Protein AF-A0A7L4PPZ2-F1 (afdb_monomer)

Radius of gyration: 20.42 Å; Cα contacts (8 Å, |Δi|>4): 498; chains: 1; bounding box: 51×35×59 Å

Secondary structure (DSSP, 8-state):
-EETTEEEEEPP-TT-TT-TTTT-EEEEEEEE-SS-EEEE-TEE-EE-SSSSSS-TTSBSB-HHHHHHHHHHHHHHHHHHT-S-EEEEEE-TTHHHHHHTSSHHHHTEESEE-B--SSS------TTHHHHHHHHHHH-SEEEEESSHHHHHHHHHH-TTSEEEE-TT-GGG----TTSEEEEEE-HHHHHHHH-TTTTTTT--S-HHHHHHH-TT-HHHHHHHHHHHHHSTTEEEEEE-TTS-EEEE-

Solvent-accessible surface area (backbone atoms only — not comparable to full-atom values): 13358 Å² total; per-residue (Å²): 95,72,59,95,50,34,35,44,48,66,40,75,30,77,63,19,79,77,48,87,62,42,70,39,53,39,34,38,39,48,42,84,36,88,56,72,44,79,45,80,34,60,16,43,6,35,18,70,33,77,78,55,62,33,57,61,80,32,58,25,45,19,65,53,34,51,51,53,51,49,52,55,47,54,52,51,26,61,75,68,72,44,90,19,30,39,30,36,40,28,18,86,60,16,44,65,54,18,71,79,48,65,34,61,76,60,32,27,41,73,10,29,68,46,72,44,89,80,79,69,65,70,57,56,38,81,62,53,57,50,56,50,47,48,61,53,62,75,40,65,31,32,30,40,12,51,44,69,70,20,46,58,40,40,50,67,79,36,70,84,30,52,70,42,80,54,43,89,55,62,91,70,69,67,77,57,78,89,28,54,36,32,45,31,21,52,52,43,63,57,31,38,68,43,25,76,64,55,50,67,94,66,86,46,78,44,58,54,41,35,50,72,77,42,68,82,40,67,50,56,59,54,15,48,54,39,36,33,68,76,38,75,61,34,40,38,38,25,30,46,97,89,58,52,78,69,48,77,83

Structure (mmCIF, N/CA/C/O backbone):
data_AF-A0A7L4PPZ2-F1
#
_entry.id   AF-A0A7L4PPZ2-F1
#
loop_
_atom_site.group_PDB
_atom_site.id
_atom_site.type_symbol
_atom_site.label_atom_id
_atom_site.label_alt_id
_atom_site.label_comp_id
_atom_site.label_asym_id
_atom_site.label_entity_id
_atom_site.label_seq_id
_atom_site.pdbx_PDB_ins_code
_atom_site.Cartn_x
_atom_site.Cartn_y
_atom_site.Cartn_z
_atom_site.occupancy
_atom_site.B_iso_or_equiv
_atom_site.auth_seq_id
_atom_site.auth_comp_id
_atom_site.auth_asym_id
_atom_site.auth_atom_id
_atom_site.pdbx_PDB_model_num
ATOM 1 N N . GLN A 1 1 ? -25.058 -0.732 8.333 1.00 86.19 1 GLN A N 1
ATOM 2 C CA . GLN A 1 1 ? -26.041 -1.089 9.387 1.00 86.19 1 GLN A CA 1
ATOM 3 C C . GLN A 1 1 ? -25.417 -0.758 10.731 1.00 86.19 1 GLN A C 1
ATOM 5 O O . GLN A 1 1 ? -24.208 -0.903 10.841 1.00 86.19 1 GLN A O 1
ATOM 10 N N . GLY A 1 2 ? -26.182 -0.319 11.727 1.00 88.88 2 GLY A N 1
ATOM 11 C CA . GLY A 1 2 ? -25.628 -0.087 13.060 1.00 88.88 2 GLY A CA 1
ATOM 12 C C . GLY A 1 2 ? -26.703 0.092 14.121 1.00 88.88 2 GLY A C 1
ATOM 13 O O . GLY A 1 2 ? -27.805 0.535 13.807 1.00 88.88 2 GLY A O 1
ATOM 14 N N . HIS A 1 3 ? -26.374 -0.306 15.345 1.00 92.94 3 HIS A N 1
ATOM 15 C CA . HIS A 1 3 ? -27.185 -0.145 16.547 1.00 92.94 3 HIS A CA 1
ATOM 16 C C . HIS A 1 3 ? -26.282 -0.258 17.786 1.00 92.94 3 HIS A C 1
ATOM 18 O O . HIS A 1 3 ? -25.284 -0.973 17.756 1.00 92.94 3 HIS A O 1
ATOM 24 N N . ASP A 1 4 ? -26.617 0.452 18.865 1.00 92.06 4 ASP A N 1
ATOM 25 C CA . ASP A 1 4 ? -25.994 0.309 20.196 1.00 92.06 4 ASP A CA 1
ATOM 26 C C . ASP A 1 4 ? -24.452 0.326 20.210 1.00 92.06 4 ASP A C 1
ATOM 28 O O . ASP A 1 4 ? -23.801 -0.483 20.870 1.00 92.06 4 ASP A O 1
ATOM 32 N N . GLY A 1 5 ? -23.847 1.236 19.442 1.00 91.62 5 GLY A N 1
ATOM 33 C CA . GLY A 1 5 ? -22.389 1.355 19.333 1.00 91.62 5 GLY A CA 1
ATOM 34 C C . GLY A 1 5 ? -21.725 0.286 18.458 1.00 91.62 5 GLY A C 1
ATOM 35 O O . GLY A 1 5 ? -20.525 0.372 18.215 1.00 91.62 5 GLY A O 1
ATOM 36 N N . TRP A 1 6 ? -22.465 -0.689 17.932 1.00 96.75 6 TRP A N 1
ATOM 37 C CA . TRP A 1 6 ? -21.992 -1.593 16.887 1.00 96.75 6 TRP A CA 1
ATOM 38 C C . TRP A 1 6 ? -22.405 -1.090 15.505 1.00 96.75 6 TRP A C 1
ATOM 40 O O . TRP A 1 6 ? -23.523 -0.614 15.294 1.00 96.75 6 TRP A O 1
ATOM 50 N N . CYS A 1 7 ? -21.520 -1.238 14.526 1.00 96.69 7 CYS A N 1
ATOM 51 C CA . CYS A 1 7 ? -21.869 -1.054 13.131 1.00 96.69 7 CYS A CA 1
ATOM 52 C C . CYS A 1 7 ? -21.167 -2.063 12.230 1.00 96.69 7 CYS A C 1
ATOM 54 O O . CYS A 1 7 ? -20.159 -2.673 12.584 1.00 96.69 7 CYS A O 1
ATOM 56 N N . ARG A 1 8 ? -21.729 -2.208 11.033 1.00 97.06 8 ARG A N 1
ATOM 57 C CA . ARG A 1 8 ? -21.212 -3.031 9.952 1.00 97.06 8 ARG A CA 1
ATOM 58 C C . ARG A 1 8 ? -21.334 -2.300 8.626 1.00 97.06 8 ARG A C 1
ATOM 60 O O . ARG A 1 8 ? -22.421 -1.817 8.272 1.00 97.06 8 ARG A O 1
ATOM 67 N N . ALA A 1 9 ? -20.240 -2.301 7.882 1.00 96.56 9 ALA A N 1
ATOM 68 C CA . ALA A 1 9 ? -20.151 -1.854 6.503 1.00 96.56 9 ALA A CA 1
ATOM 69 C C . ALA A 1 9 ? -19.654 -3.001 5.617 1.00 96.56 9 ALA A C 1
ATOM 71 O O . ALA A 1 9 ? -18.895 -3.858 6.061 1.00 96.56 9 ALA A O 1
ATOM 72 N N . VAL A 1 10 ? -20.089 -3.019 4.362 1.00 96.69 10 VAL A N 1
ATOM 73 C CA . VAL A 1 10 ? -19.583 -3.948 3.348 1.00 96.69 10 VAL A CA 1
ATOM 74 C C . VAL A 1 10 ? -18.645 -3.159 2.453 1.00 96.69 10 VAL A C 1
ATOM 76 O O . VAL A 1 10 ? -19.015 -2.082 1.987 1.00 96.69 10 VAL A O 1
ATOM 79 N N . LYS A 1 11 ? -17.430 -3.666 2.232 1.00 93.62 11 LYS A N 1
ATOM 80 C CA . LYS A 1 11 ? -16.484 -3.028 1.321 1.00 93.62 11 LYS A CA 1
ATOM 81 C C . LYS A 1 11 ? -17.034 -3.083 -0.099 1.00 93.62 11 LYS A C 1
ATOM 83 O O . LYS A 1 11 ? -17.207 -4.168 -0.652 1.00 93.62 11 LYS A O 1
ATOM 88 N N . ASP A 1 12 ? -17.210 -1.913 -0.692 1.00 89.56 12 ASP A N 1
ATOM 89 C CA . ASP A 1 12 ? -17.427 -1.783 -2.122 1.00 89.56 12 ASP A CA 1
ATOM 90 C C . ASP A 1 12 ? -16.077 -1.622 -2.837 1.00 89.56 12 ASP A C 1
ATOM 92 O O . ASP A 1 12 ? -15.278 -0.739 -2.525 1.00 89.56 12 ASP A O 1
ATOM 96 N N . GLY A 1 13 ? -15.801 -2.538 -3.756 1.00 82.38 13 GLY A N 1
ATOM 97 C CA . GLY A 1 13 ? -14.632 -2.520 -4.640 1.00 82.38 13 GLY A CA 1
ATOM 98 C C . GLY A 1 13 ? -14.866 -1.759 -5.948 1.00 82.38 13 GLY A C 1
ATOM 99 O O . GLY A 1 13 ? -13.946 -1.671 -6.759 1.00 82.38 13 GLY A O 1
ATOM 100 N N . GLY A 1 14 ? -16.077 -1.238 -6.171 1.00 83.00 14 GLY A N 1
ATOM 101 C CA . GLY A 1 14 ? -16.476 -0.607 -7.425 1.00 83.00 14 GLY A CA 1
ATOM 102 C C . GLY A 1 14 ? -16.256 -1.539 -8.618 1.00 83.00 14 GLY A C 1
ATOM 103 O O . GLY A 1 14 ? -16.466 -2.748 -8.527 1.00 83.00 14 GLY A O 1
ATOM 104 N N . ASP A 1 15 ? -15.746 -0.982 -9.715 1.00 75.56 15 ASP A N 1
ATOM 105 C CA . ASP A 1 15 ? -15.474 -1.725 -10.953 1.00 75.56 15 ASP A CA 1
ATOM 106 C C . ASP A 1 15 ? -14.143 -2.504 -10.937 1.00 75.56 15 ASP A C 1
ATOM 108 O O . ASP A 1 15 ? -13.692 -2.992 -11.977 1.00 75.56 15 ASP A O 1
ATOM 112 N N . HIS A 1 16 ? -13.478 -2.624 -9.782 1.00 72.12 16 HIS A N 1
ATOM 113 C CA . HIS A 1 16 ? -12.243 -3.397 -9.662 1.00 72.12 16 HIS A CA 1
ATOM 114 C C . HIS A 1 16 ? -12.537 -4.906 -9.704 1.00 72.12 16 HIS A C 1
ATOM 116 O O . HIS A 1 16 ? -12.696 -5.558 -8.672 1.00 72.12 16 HIS A O 1
ATOM 122 N N . GLN A 1 17 ? -12.517 -5.497 -10.902 1.00 70.31 17 GLN A N 1
ATOM 123 C CA . GLN A 1 17 ? -12.910 -6.900 -11.134 1.00 70.31 17 GLN A CA 1
ATOM 124 C C . GLN A 1 17 ? -12.072 -7.931 -10.357 1.00 70.31 17 GLN A C 1
ATOM 126 O O . GLN A 1 17 ? -12.534 -9.036 -10.089 1.00 70.31 17 GLN A O 1
ATOM 131 N N . PHE A 1 18 ? -10.845 -7.573 -9.977 1.00 76.50 18 PHE A N 1
ATOM 132 C CA . PHE A 1 18 ? -9.907 -8.466 -9.286 1.00 76.50 18 PHE A CA 1
ATOM 133 C C . PHE A 1 18 ? -9.726 -8.166 -7.784 1.00 76.50 18 PHE A C 1
ATOM 135 O O . PHE A 1 18 ? -8.781 -8.672 -7.175 1.00 76.50 18 PHE A O 1
ATOM 142 N N . ASP A 1 19 ? -10.575 -7.330 -7.171 1.00 82.50 19 ASP A N 1
ATOM 143 C CA . ASP A 1 19 ? -10.466 -7.034 -5.737 1.00 82.50 19 ASP A CA 1
ATOM 144 C C . ASP A 1 19 ? -11.055 -8.183 -4.912 1.00 82.50 19 ASP A C 1
ATOM 146 O O . ASP A 1 19 ? -12.249 -8.235 -4.624 1.00 82.50 19 ASP A O 1
ATOM 150 N N . ILE A 1 20 ? -10.186 -9.090 -4.468 1.00 85.62 20 ILE A N 1
ATOM 151 C CA . ILE A 1 20 ? -10.551 -10.241 -3.627 1.00 85.62 20 ILE A CA 1
ATOM 152 C C . ILE A 1 20 ? -11.160 -9.864 -2.266 1.00 85.62 20 ILE A C 1
ATOM 154 O O . ILE A 1 20 ? -11.664 -10.730 -1.556 1.00 85.62 20 ILE A O 1
ATOM 158 N N . THR A 1 21 ? -11.081 -8.592 -1.867 1.00 90.25 21 THR A N 1
ATOM 159 C CA . THR A 1 21 ? -11.670 -8.085 -0.621 1.00 90.25 21 THR A CA 1
ATOM 160 C C . THR A 1 21 ? -12.996 -7.350 -0.837 1.00 90.25 21 THR A C 1
ATOM 162 O O . THR A 1 21 ? -13.611 -6.928 0.145 1.00 90.25 21 THR A O 1
ATOM 165 N N . HIS A 1 22 ? -13.460 -7.211 -2.085 1.00 91.12 22 HIS A N 1
ATOM 166 C CA . HIS A 1 22 ? -14.805 -6.728 -2.397 1.00 91.12 22 HIS A CA 1
ATOM 167 C C . HIS A 1 22 ? -15.858 -7.586 -1.677 1.00 91.12 22 HIS A C 1
ATOM 169 O O . HIS A 1 22 ? -15.756 -8.812 -1.619 1.00 91.12 22 HIS A O 1
ATOM 175 N N . GLY A 1 23 ? -16.877 -6.949 -1.101 1.00 94.06 23 GLY A N 1
ATOM 176 C CA . GLY A 1 23 ? -17.953 -7.642 -0.394 1.00 94.06 23 GLY A CA 1
ATOM 177 C C . GLY A 1 23 ? -17.571 -8.171 0.995 1.00 94.06 23 GLY A C 1
ATOM 178 O O . GLY A 1 23 ? -18.380 -8.841 1.644 1.00 94.06 23 GLY A O 1
ATOM 179 N N . LEU A 1 24 ? -16.354 -7.907 1.486 1.00 96.62 24 LEU A N 1
ATOM 180 C CA . LEU A 1 24 ? -16.006 -8.221 2.870 1.00 96.62 24 LEU A CA 1
ATOM 181 C C . LEU A 1 24 ? -16.711 -7.275 3.839 1.00 96.62 24 LEU A C 1
ATOM 183 O O . LEU A 1 24 ? -16.797 -6.069 3.618 1.00 96.62 24 LEU A O 1
ATOM 187 N N . GLU A 1 25 ? -17.186 -7.848 4.939 1.00 97.38 25 GLU A N 1
ATOM 188 C CA . GLU A 1 25 ? -17.784 -7.100 6.036 1.00 97.38 25 GLU A CA 1
ATOM 189 C C . GLU A 1 25 ? -16.682 -6.544 6.937 1.00 97.38 25 GLU A C 1
ATOM 191 O O . GLU A 1 25 ? -15.734 -7.250 7.293 1.00 97.38 25 GLU A O 1
ATOM 196 N N . ILE A 1 26 ? -16.828 -5.279 7.307 1.00 97.50 26 ILE A N 1
ATOM 197 C CA . ILE A 1 26 ? -16.028 -4.591 8.311 1.00 97.50 26 ILE A CA 1
ATOM 198 C C . ILE A 1 26 ? -16.989 -4.208 9.427 1.00 97.50 26 ILE A C 1
ATOM 200 O O . ILE A 1 26 ? -17.994 -3.536 9.184 1.00 97.50 26 ILE A O 1
ATOM 204 N N . GLU A 1 27 ? -16.686 -4.647 10.640 1.00 97.94 27 GLU A N 1
ATOM 205 C CA . GLU A 1 27 ? -17.466 -4.331 11.829 1.00 97.94 27 GLU A CA 1
ATOM 206 C C . GLU A 1 27 ? -16.683 -3.402 12.748 1.00 97.94 27 GLU A C 1
ATOM 208 O O . GLU A 1 27 ? -15.463 -3.518 12.869 1.00 97.94 27 GLU A O 1
ATOM 213 N N . ALA A 1 28 ? -17.392 -2.509 13.430 1.00 97.69 28 ALA A N 1
ATOM 214 C CA . ALA A 1 28 ? -16.827 -1.692 14.489 1.00 97.69 28 ALA A CA 1
ATOM 215 C C . ALA A 1 28 ? -17.708 -1.745 15.739 1.00 97.69 28 ALA A C 1
ATOM 217 O O . ALA A 1 28 ? -18.934 -1.775 15.641 1.00 97.69 28 ALA A O 1
ATOM 218 N N . ARG A 1 29 ? -17.081 -1.754 16.918 1.00 97.44 29 ARG A N 1
ATOM 219 C CA . ARG A 1 29 ? -17.752 -1.668 18.224 1.00 97.44 29 ARG A CA 1
ATOM 220 C C . ARG A 1 29 ? -17.172 -0.518 19.022 1.00 97.44 29 ARG A C 1
ATOM 222 O O . ARG A 1 29 ? -16.037 -0.597 19.481 1.00 97.44 29 ARG A O 1
ATOM 229 N N . ALA A 1 30 ? -17.957 0.531 19.197 1.00 96.88 30 ALA A N 1
ATOM 230 C CA . ALA A 1 30 ? -17.631 1.686 20.005 1.00 96.88 30 ALA A CA 1
ATOM 231 C C . ALA A 1 30 ? -18.159 1.512 21.432 1.00 96.88 30 ALA A C 1
ATOM 233 O O . ALA A 1 30 ? -19.301 1.108 21.654 1.00 96.88 30 ALA A O 1
ATOM 234 N N . ARG A 1 31 ? -17.327 1.863 22.411 1.00 96.19 31 ARG A N 1
ATOM 235 C CA . ARG A 1 31 ? -17.729 2.037 23.809 1.00 96.19 31 ARG A CA 1
ATOM 236 C C . ARG A 1 31 ? -17.242 3.394 24.285 1.00 96.19 31 ARG A C 1
ATOM 238 O O . ARG A 1 31 ? -16.066 3.699 24.099 1.00 96.19 31 ARG A O 1
ATOM 245 N N . ALA A 1 32 ? -18.128 4.181 24.891 1.00 96.06 32 ALA A N 1
ATOM 246 C CA . ALA A 1 32 ? -17.766 5.474 25.463 1.00 96.06 32 ALA A CA 1
ATOM 247 C C . ALA A 1 32 ? -16.623 5.314 26.478 1.00 96.06 32 ALA A C 1
ATOM 249 O O . ALA A 1 32 ? -16.597 4.353 27.254 1.00 96.06 32 ALA A O 1
ATOM 250 N N . ALA A 1 33 ? -15.671 6.240 26.444 1.00 95.69 33 ALA A N 1
ATOM 251 C CA . ALA A 1 33 ? -14.488 6.231 27.293 1.00 95.69 33 ALA A CA 1
ATOM 252 C C . ALA A 1 33 ? -13.967 7.666 27.494 1.00 95.69 33 ALA A C 1
ATOM 254 O O . ALA A 1 33 ? -14.235 8.518 26.654 1.00 95.69 33 ALA A O 1
ATOM 255 N N . PRO A 1 34 ? -13.194 7.943 28.560 1.00 92.81 34 PRO A N 1
ATOM 256 C CA . PRO A 1 34 ? -12.589 9.265 28.756 1.00 92.81 34 PRO A CA 1
ATOM 257 C C . PRO A 1 34 ? -11.579 9.642 27.663 1.00 92.81 34 PRO A C 1
ATOM 259 O O . PRO A 1 34 ? -11.380 10.816 27.379 1.00 92.81 34 PRO A O 1
ATOM 262 N N . GLU A 1 35 ? -10.932 8.644 27.055 1.00 94.56 35 GLU A N 1
ATOM 263 C CA . GLU A 1 35 ? -9.949 8.831 25.991 1.00 94.56 35 GLU A CA 1
ATOM 264 C C . GLU A 1 35 ? -10.379 8.107 24.714 1.00 94.56 35 GLU A C 1
ATOM 266 O O . GLU A 1 35 ? -10.936 7.004 24.747 1.00 94.56 35 GLU A O 1
ATOM 271 N N . THR A 1 36 ? -10.075 8.722 23.573 1.00 95.81 36 THR A N 1
ATOM 272 C CA . THR A 1 36 ? -10.342 8.150 22.254 1.00 95.81 36 THR A CA 1
ATOM 273 C C . THR A 1 36 ? -9.258 7.152 21.869 1.00 95.81 36 THR A C 1
ATOM 275 O O . THR A 1 36 ? -8.070 7.473 21.860 1.00 95.81 36 THR A O 1
ATOM 278 N N . GLY A 1 37 ? -9.661 5.939 21.498 1.00 95.25 37 GLY A N 1
ATOM 279 C CA . GLY A 1 37 ? -8.731 4.876 21.137 1.00 95.25 37 GLY A CA 1
ATOM 280 C C . GLY A 1 37 ? -9.294 3.916 20.101 1.00 95.25 37 GLY A C 1
ATOM 281 O O . GLY A 1 37 ? -10.500 3.719 19.995 1.00 95.25 37 GLY A O 1
ATOM 282 N N . MET A 1 38 ? -8.403 3.278 19.348 1.00 95.62 38 MET A N 1
ATOM 283 C CA . MET A 1 38 ? -8.760 2.214 18.413 1.00 95.62 38 MET A CA 1
ATOM 284 C C . MET A 1 38 ? -7.976 0.951 18.750 1.00 95.62 38 MET A C 1
ATOM 286 O O . MET A 1 38 ? -6.748 0.994 18.886 1.00 95.62 38 MET A O 1
ATOM 290 N N . VAL A 1 39 ? -8.674 -0.179 18.821 1.00 96.44 39 VAL A N 1
ATOM 291 C CA . VAL A 1 39 ? -8.077 -1.498 19.041 1.00 96.44 39 VAL A CA 1
ATOM 292 C C . VAL A 1 39 ? -8.410 -2.448 17.886 1.00 96.44 39 VAL A C 1
ATOM 294 O O . VAL A 1 39 ? -9.496 -2.370 17.311 1.00 96.44 39 VAL A O 1
ATOM 297 N N . PRO A 1 40 ? -7.476 -3.329 17.491 1.00 96.50 40 PRO A N 1
ATOM 298 C CA . PRO A 1 40 ? -7.761 -4.369 16.513 1.00 96.50 40 PRO A CA 1
ATOM 299 C C . PRO A 1 40 ? -8.640 -5.455 17.145 1.00 96.50 40 PRO A C 1
ATOM 301 O O . PRO A 1 40 ? -8.371 -5.901 18.258 1.00 96.50 40 PRO A O 1
ATOM 304 N N . GLY A 1 41 ? -9.638 -5.918 16.410 1.00 96.94 41 GLY A N 1
ATOM 305 C CA . GLY A 1 41 ? -10.373 -7.139 16.708 1.00 96.94 41 GLY A CA 1
ATOM 306 C C . GLY A 1 41 ? -10.048 -8.262 15.713 1.00 96.94 41 GLY A C 1
ATOM 307 O O . GLY A 1 41 ? -9.099 -8.155 14.924 1.00 96.94 41 GLY A O 1
ATOM 308 N N . PRO A 1 42 ? -10.821 -9.364 15.734 1.00 97.44 42 PRO A N 1
ATOM 309 C CA . PRO A 1 42 ? -10.601 -10.515 14.866 1.00 97.44 42 PRO A CA 1
ATOM 310 C C . PRO A 1 42 ? -10.532 -10.161 13.375 1.00 97.44 42 PRO A C 1
ATOM 312 O O . PRO A 1 42 ? -11.278 -9.318 12.873 1.00 97.44 42 PRO A O 1
ATOM 315 N N . GLY A 1 43 ? -9.625 -10.834 12.662 1.00 97.44 43 GLY A N 1
ATOM 316 C CA . GLY A 1 43 ? -9.425 -10.680 11.221 1.00 97.44 43 GLY A CA 1
ATOM 317 C C . GLY A 1 43 ? -8.634 -9.442 10.794 1.00 97.44 43 GLY A C 1
ATOM 318 O O . GLY A 1 43 ? -8.358 -9.301 9.600 1.00 97.44 43 GLY A O 1
ATOM 319 N N . ILE A 1 44 ? -8.205 -8.594 11.734 1.00 98.19 44 ILE A N 1
ATOM 320 C CA . ILE A 1 44 ? -7.161 -7.591 11.499 1.00 98.19 44 ILE A CA 1
ATOM 321 C C . ILE A 1 44 ? -5.793 -8.255 11.643 1.00 98.19 44 ILE A C 1
ATOM 323 O O . ILE A 1 44 ? -5.478 -8.857 12.667 1.00 98.19 44 ILE A O 1
ATOM 327 N N . GLY A 1 45 ? -4.963 -8.132 10.613 1.00 97.44 45 GLY A N 1
ATOM 328 C CA . GLY A 1 45 ? -3.649 -8.753 10.588 1.00 97.44 45 GLY A CA 1
ATOM 329 C C . GLY A 1 45 ? -2.655 -8.112 11.554 1.00 97.44 45 GLY A C 1
ATOM 330 O O . GLY A 1 45 ? -2.764 -6.937 11.907 1.00 97.44 45 GLY A O 1
ATOM 331 N N . VAL A 1 46 ? -1.630 -8.870 11.934 1.00 97.12 46 VAL A N 1
ATOM 332 C CA . VAL A 1 46 ? -0.498 -8.412 12.748 1.00 97.12 46 VAL A CA 1
ATOM 333 C C . VAL A 1 46 ? 0.780 -8.495 11.926 1.00 97.12 46 VAL A C 1
ATOM 335 O O . VAL A 1 46 ? 1.077 -9.516 11.304 1.00 97.12 46 VAL A O 1
ATOM 338 N N . VAL A 1 47 ? 1.549 -7.408 11.925 1.00 92.62 47 VAL A N 1
ATOM 339 C CA . VAL A 1 47 ? 2.815 -7.326 11.196 1.00 92.62 47 VAL A CA 1
ATOM 340 C C . VAL A 1 47 ? 3.888 -8.139 11.920 1.00 92.62 47 VAL A C 1
ATOM 342 O O . VAL A 1 47 ? 4.242 -7.837 13.057 1.00 92.62 47 VAL A O 1
ATOM 345 N N . ALA A 1 48 ? 4.464 -9.136 11.257 1.00 89.38 48 ALA A N 1
ATOM 346 C CA . ALA A 1 48 ? 5.537 -9.969 11.800 1.00 89.38 48 ALA A CA 1
ATOM 347 C C . ALA A 1 48 ? 6.939 -9.593 11.287 1.00 89.38 48 ALA A C 1
ATOM 349 O O . ALA A 1 48 ? 7.931 -10.012 11.892 1.00 89.38 48 ALA A O 1
ATOM 350 N N . ARG A 1 49 ? 7.033 -8.792 10.215 1.00 78.56 49 ARG A N 1
ATOM 351 C CA . ARG A 1 49 ? 8.289 -8.395 9.546 1.00 78.56 49 ARG A CA 1
ATOM 352 C C . ARG A 1 49 ? 8.415 -6.875 9.365 1.00 78.56 49 ARG A C 1
ATOM 354 O O . ARG A 1 49 ? 7.436 -6.150 9.504 1.00 78.56 49 ARG A O 1
ATOM 361 N N . GLY A 1 50 ? 9.630 -6.391 9.102 1.00 76.50 50 GLY A N 1
ATOM 362 C CA . GLY A 1 50 ? 9.905 -4.973 8.829 1.00 76.50 50 GLY A CA 1
ATOM 363 C C . GLY A 1 50 ? 9.453 -4.528 7.432 1.00 76.50 50 GLY A C 1
ATOM 364 O O . GLY A 1 50 ? 9.049 -5.350 6.614 1.00 76.50 50 GLY A O 1
ATOM 365 N N . GLY A 1 51 ? 9.493 -3.219 7.160 1.00 73.56 51 GLY A N 1
ATOM 366 C CA . GLY A 1 51 ? 9.200 -2.650 5.832 1.00 73.56 51 GLY A CA 1
ATOM 367 C C . GLY A 1 51 ? 7.720 -2.647 5.408 1.00 73.56 51 GLY A C 1
ATOM 368 O O . GLY A 1 51 ? 7.388 -2.214 4.301 1.00 73.56 51 GLY A O 1
ATOM 369 N N . LEU A 1 52 ? 6.815 -3.111 6.275 1.00 84.06 52 LEU A N 1
ATOM 370 C CA . LEU A 1 52 ? 5.376 -3.188 6.013 1.00 84.06 52 LEU A CA 1
ATOM 371 C C . LEU A 1 52 ? 4.628 -1.909 6.433 1.00 84.06 52 LEU A C 1
ATOM 373 O O . LEU A 1 52 ? 5.215 -0.865 6.710 1.00 84.06 52 LEU A O 1
ATOM 377 N N . CYS A 1 53 ? 3.294 -1.958 6.417 1.00 82.38 53 CYS A N 1
ATOM 378 C CA . CYS A 1 53 ? 2.437 -0.799 6.676 1.00 82.38 53 CYS A CA 1
ATOM 379 C C . CYS A 1 53 ? 2.469 -0.292 8.130 1.00 82.38 53 CYS A C 1
ATOM 381 O O . CYS A 1 53 ? 1.996 0.814 8.388 1.00 82.38 53 CYS A O 1
ATOM 383 N N . ALA A 1 54 ? 2.994 -1.093 9.061 1.00 88.31 54 ALA A N 1
ATOM 384 C CA . ALA A 1 54 ? 3.165 -0.771 10.474 1.00 88.31 54 ALA A CA 1
ATOM 385 C C . ALA A 1 54 ? 4.410 -1.485 11.035 1.00 88.31 54 ALA A C 1
ATOM 387 O O . ALA A 1 54 ? 4.993 -2.340 10.370 1.00 88.31 54 ALA A O 1
ATOM 388 N N . ALA A 1 55 ? 4.821 -1.139 12.257 1.00 89.00 55 ALA A N 1
ATOM 389 C CA . ALA A 1 55 ? 5.941 -1.794 12.933 1.00 89.00 55 ALA A CA 1
ATOM 390 C C . ALA A 1 55 ? 5.624 -3.254 13.314 1.00 89.00 55 ALA A C 1
ATOM 392 O O . ALA A 1 55 ? 4.464 -3.627 13.498 1.00 89.00 55 ALA A O 1
ATOM 393 N N . ARG A 1 56 ? 6.668 -4.071 13.501 1.00 92.50 56 ARG A N 1
ATOM 394 C CA . ARG A 1 56 ? 6.538 -5.461 13.963 1.00 92.50 56 ARG A CA 1
ATOM 395 C C . ARG A 1 56 ? 5.762 -5.539 15.285 1.00 92.50 56 ARG A C 1
ATOM 397 O O . ARG A 1 56 ? 5.989 -4.748 16.196 1.00 92.50 56 ARG A O 1
ATOM 404 N N . GLY A 1 57 ? 4.847 -6.498 15.379 1.00 94.25 57 GLY A N 1
ATOM 405 C CA . GLY A 1 57 ? 3.944 -6.703 16.512 1.00 94.25 57 GLY A CA 1
ATOM 406 C C . GLY A 1 57 ? 2.757 -5.737 16.560 1.00 94.25 57 GLY A C 1
ATOM 407 O O . GLY A 1 57 ? 1.953 -5.822 17.484 1.00 94.25 57 GLY A O 1
ATOM 408 N N . LYS A 1 58 ? 2.624 -4.809 15.602 1.00 96.00 58 LYS A N 1
ATOM 409 C CA . LYS A 1 58 ? 1.491 -3.877 15.537 1.00 96.00 58 LYS A CA 1
ATOM 410 C C . LYS A 1 58 ? 0.432 -4.344 14.532 1.00 96.00 58 LYS A C 1
ATOM 412 O O . LYS A 1 58 ? 0.751 -5.091 13.603 1.00 96.00 58 LYS A O 1
ATOM 417 N N . PRO A 1 59 ? -0.821 -3.873 14.681 1.00 97.06 59 PRO A N 1
ATOM 418 C CA . PRO A 1 59 ? -1.878 -4.147 13.715 1.00 97.06 59 PRO A CA 1
ATOM 419 C C . PRO A 1 59 ? -1.493 -3.635 12.333 1.00 97.06 59 PRO A C 1
ATOM 421 O O . PRO A 1 59 ? -0.994 -2.508 12.215 1.00 97.06 59 PRO A O 1
ATOM 424 N N . ALA A 1 60 ? -1.773 -4.434 11.307 1.00 95.88 60 ALA A N 1
ATOM 425 C CA . ALA A 1 60 ? -1.519 -4.170 9.896 1.00 95.88 60 ALA A CA 1
ATOM 426 C C . ALA A 1 60 ? -2.489 -3.117 9.330 1.00 95.88 60 ALA A C 1
ATOM 428 O O . ALA A 1 60 ? -3.129 -3.307 8.303 1.00 95.88 60 ALA A O 1
ATOM 429 N N . ILE A 1 61 ? -2.597 -1.987 10.022 1.00 96.31 61 ILE A N 1
ATOM 430 C CA . ILE A 1 61 ? -3.377 -0.815 9.640 1.00 96.31 61 ILE A CA 1
ATOM 431 C C . ILE A 1 61 ? -2.375 0.266 9.253 1.00 96.31 61 ILE A C 1
ATOM 433 O O . ILE A 1 61 ? -1.569 0.697 10.089 1.00 96.31 61 ILE A O 1
ATOM 437 N N . SER A 1 62 ? -2.408 0.672 7.985 1.00 90.94 62 SER A N 1
ATOM 438 C CA . SER A 1 62 ? -1.519 1.707 7.451 1.00 90.94 62 SER A CA 1
ATOM 439 C C . SER A 1 62 ? -1.729 3.058 8.134 1.00 90.94 62 SER A C 1
ATOM 441 O O . SER A 1 62 ? -2.809 3.340 8.649 1.00 90.94 62 SER A O 1
ATOM 443 N N . ARG A 1 63 ? -0.705 3.920 8.104 1.00 91.06 63 ARG A N 1
ATOM 444 C CA . ARG A 1 63 ? -0.783 5.284 8.649 1.00 91.06 63 ARG A CA 1
ATOM 445 C C . ARG A 1 63 ? -1.995 6.060 8.117 1.00 91.06 63 ARG A C 1
ATOM 447 O O . ARG A 1 63 ? -2.756 6.578 8.920 1.00 91.06 63 ARG A O 1
ATOM 454 N N . SER A 1 64 ? -2.195 6.082 6.799 1.00 88.44 64 SER A N 1
ATOM 455 C CA . SER A 1 64 ? -3.302 6.817 6.176 1.00 88.44 64 SER A CA 1
ATOM 456 C C . SER A 1 64 ? -4.669 6.271 6.584 1.00 88.44 64 SER A C 1
ATOM 458 O O . SER A 1 64 ? -5.565 7.043 6.895 1.00 88.44 64 SER A O 1
ATOM 460 N N . ALA A 1 65 ? -4.821 4.945 6.663 1.00 93.00 65 ALA A N 1
ATOM 461 C CA . ALA A 1 65 ? -6.058 4.346 7.158 1.00 93.00 65 ALA A CA 1
ATOM 462 C C . ALA A 1 65 ? -6.308 4.690 8.637 1.00 93.00 65 ALA A C 1
ATOM 464 O O . ALA A 1 65 ? -7.439 4.975 9.009 1.00 93.00 65 ALA A O 1
ATOM 465 N N . ARG A 1 66 ? -5.267 4.715 9.485 1.00 94.75 66 ARG A N 1
ATOM 466 C CA . ARG A 1 66 ? -5.402 5.151 10.890 1.00 94.75 66 ARG A CA 1
ATOM 467 C C . ARG A 1 66 ? -5.846 6.607 10.993 1.00 94.75 66 ARG A C 1
ATOM 469 O O . ARG A 1 66 ? -6.675 6.907 11.841 1.00 94.75 66 ARG A O 1
ATOM 476 N N . GLU A 1 67 ? -5.289 7.485 10.162 1.00 94.31 67 GLU A N 1
ATOM 477 C CA . GLU A 1 67 ? -5.664 8.904 10.114 1.00 94.31 67 GLU A CA 1
ATOM 478 C C . GLU A 1 67 ? -7.140 9.060 9.714 1.00 94.31 67 GLU A C 1
ATOM 480 O O . GLU A 1 67 ? -7.888 9.682 10.460 1.00 94.31 67 GLU A O 1
ATOM 485 N N . GLN A 1 68 ? -7.582 8.382 8.649 1.00 94.12 68 GLN A N 1
ATOM 486 C CA . GLN A 1 68 ? -8.982 8.394 8.193 1.00 94.12 68 GLN A CA 1
ATOM 487 C C . GLN A 1 68 ? -9.956 7.823 9.234 1.00 94.12 68 GLN A C 1
ATOM 489 O O . GLN A 1 68 ? -11.021 8.385 9.467 1.00 94.12 68 GLN A O 1
ATOM 494 N N . ILE A 1 69 ? -9.601 6.713 9.893 1.00 95.19 69 ILE A N 1
ATOM 495 C CA . ILE A 1 69 ? -10.447 6.133 10.947 1.00 95.19 69 ILE A CA 1
ATOM 496 C C . ILE A 1 69 ? -10.540 7.085 12.142 1.00 95.19 69 ILE A C 1
ATOM 498 O O . ILE A 1 69 ? -11.617 7.253 12.702 1.00 95.19 69 ILE A O 1
ATOM 502 N N . ARG A 1 70 ? -9.432 7.729 12.526 1.00 95.38 70 ARG A N 1
ATOM 503 C CA . ARG A 1 70 ? -9.422 8.710 13.616 1.00 95.38 70 ARG A CA 1
ATOM 504 C C . ARG A 1 70 ? -10.311 9.913 13.295 1.00 95.38 70 ARG A C 1
ATOM 506 O O . ARG A 1 70 ? -11.069 10.323 14.162 1.00 95.38 70 ARG A O 1
ATOM 513 N N . GLU A 1 71 ? -10.254 10.433 12.071 1.00 95.38 71 GLU A N 1
ATOM 514 C CA . GLU A 1 71 ? -11.138 11.515 11.613 1.00 95.38 71 GLU A CA 1
ATOM 515 C C . GLU A 1 71 ? -12.616 11.101 11.710 1.00 95.38 71 GLU A C 1
ATOM 517 O O . GLU A 1 71 ? -13.409 11.802 12.332 1.00 95.38 71 GLU A O 1
ATOM 522 N N . ALA A 1 72 ? -12.970 9.905 11.226 1.00 94.88 72 ALA A N 1
ATOM 523 C CA . ALA A 1 72 ? -14.334 9.379 11.343 1.00 94.88 72 ALA A CA 1
ATOM 524 C C . ALA A 1 72 ? -14.779 9.177 12.807 1.00 94.88 72 ALA A C 1
ATOM 526 O O . ALA A 1 72 ? -15.941 9.396 13.150 1.00 94.88 72 ALA A O 1
ATOM 527 N N . MET A 1 73 ? -13.864 8.769 13.694 1.00 96.00 73 MET A N 1
ATOM 528 C CA . MET A 1 73 ? -14.139 8.676 15.130 1.00 96.00 73 MET A CA 1
ATOM 529 C C . MET A 1 73 ? -14.393 10.056 15.746 1.00 96.00 73 MET A C 1
ATOM 531 O O . MET A 1 73 ? -15.327 10.198 16.528 1.00 96.00 73 MET A O 1
ATOM 535 N N . GLU A 1 74 ? -13.587 11.064 15.408 1.00 95.81 74 GLU A N 1
ATOM 536 C CA . GLU A 1 74 ? -13.749 12.442 15.894 1.00 95.81 74 GLU A CA 1
ATOM 537 C C . GLU A 1 74 ? -15.098 13.038 15.458 1.00 95.81 74 GLU A C 1
ATOM 539 O O . GLU A 1 74 ? -15.800 13.641 16.273 1.00 95.81 74 GLU A O 1
ATOM 544 N N . GLU A 1 75 ? -15.499 12.811 14.205 1.00 95.44 75 GLU A N 1
ATOM 545 C CA . GLU A 1 75 ? -16.816 13.202 13.691 1.00 95.44 75 GLU A CA 1
ATOM 546 C C . GLU A 1 75 ? -17.953 12.509 14.454 1.00 95.44 75 GLU A C 1
ATOM 548 O O . GLU A 1 75 ? -18.855 13.181 14.960 1.00 95.44 75 GLU A O 1
ATOM 553 N N . GLY A 1 76 ? -17.873 11.183 14.614 1.00 94.38 76 GLY A N 1
ATOM 554 C CA . GLY A 1 76 ? -18.889 10.406 15.325 1.00 94.38 76 GLY A CA 1
ATOM 555 C C . GLY A 1 76 ? -19.014 10.773 16.808 1.00 94.38 76 GLY A C 1
ATOM 556 O O . GLY A 1 76 ? -20.121 10.840 17.337 1.00 94.38 76 GLY A O 1
ATOM 557 N N . LEU A 1 77 ? -17.898 11.063 17.485 1.00 95.81 77 LEU A N 1
ATOM 558 C CA . LEU A 1 77 ? -17.893 11.529 18.877 1.00 95.81 77 LEU A CA 1
ATOM 559 C C . LEU A 1 77 ? -18.588 12.880 19.024 1.00 95.81 77 LEU A C 1
ATOM 561 O O . LEU A 1 77 ? -19.405 13.059 19.929 1.00 95.81 77 LEU A O 1
ATOM 565 N N . LYS A 1 78 ? -18.300 13.814 18.111 1.00 95.94 78 LYS A N 1
ATOM 566 C CA . LYS A 1 78 ? -18.926 15.136 18.096 1.00 95.94 78 LYS A CA 1
ATOM 567 C C . LYS A 1 78 ? -20.432 15.043 17.862 1.00 95.94 78 LYS A C 1
ATOM 569 O O . LYS A 1 78 ? -21.185 15.735 18.541 1.00 95.94 78 LYS A O 1
ATOM 574 N N . GLU A 1 79 ? -20.868 14.198 16.931 1.00 94.19 79 GLU A N 1
ATOM 575 C CA . GLU A 1 79 ? -22.291 13.979 16.651 1.00 94.19 79 GLU A CA 1
ATOM 576 C C . GLU A 1 79 ? -23.016 13.320 17.834 1.00 94.19 79 GLU A C 1
ATOM 578 O O . GLU A 1 79 ? -24.130 13.713 18.177 1.00 94.19 79 GLU A O 1
ATOM 583 N N . ALA A 1 80 ? -22.360 12.376 18.513 1.00 92.75 80 ALA A N 1
ATOM 584 C CA . ALA A 1 80 ? -22.904 11.697 19.687 1.00 92.75 80 ALA A CA 1
ATOM 585 C C . ALA A 1 80 ? -22.817 12.518 20.991 1.00 92.75 80 ALA A C 1
ATOM 587 O O . ALA A 1 80 ? -23.384 12.105 22.003 1.00 92.75 80 ALA A O 1
ATOM 588 N N . GLY A 1 81 ? -22.099 13.647 21.000 1.00 95.38 81 GLY A N 1
ATOM 589 C CA . GLY A 1 81 ? -21.851 14.437 22.210 1.00 95.38 81 GLY A CA 1
ATOM 590 C C . GLY A 1 81 ? -20.989 13.712 23.251 1.00 95.38 81 GLY A C 1
ATOM 591 O O . GLY A 1 81 ? -21.187 13.900 24.450 1.00 95.38 81 GLY A O 1
ATOM 592 N N . LEU A 1 82 ? -20.063 12.858 22.806 1.00 95.06 82 LEU A N 1
ATOM 593 C CA . LEU A 1 82 ? -19.169 12.076 23.662 1.00 95.06 82 LEU A CA 1
ATOM 594 C C . LEU A 1 82 ? -17.763 12.683 23.691 1.00 95.06 82 LEU A C 1
ATOM 596 O O . LEU A 1 82 ? -17.238 13.105 22.664 1.00 95.06 82 LEU A O 1
ATOM 600 N N . GLU A 1 83 ? -17.124 12.667 24.862 1.00 94.62 83 GLU A N 1
ATOM 601 C CA . GLU A 1 83 ? -15.740 13.143 25.029 1.00 94.62 83 GLU A CA 1
ATOM 602 C C . GLU A 1 83 ? -14.710 12.181 24.417 1.00 94.62 83 GLU A C 1
ATOM 604 O O . GLU A 1 83 ? -13.662 12.608 23.935 1.00 94.62 83 GLU A O 1
ATOM 609 N N . GLY A 1 84 ? -15.024 10.884 24.392 1.00 96.31 84 GLY A N 1
ATOM 610 C CA . GLY A 1 84 ? -14.157 9.857 23.835 1.00 96.31 84 GLY A CA 1
ATOM 611 C C . GLY A 1 84 ? -14.841 8.499 23.703 1.00 96.31 84 GLY A C 1
ATOM 612 O O . GLY A 1 84 ? -15.916 8.235 24.256 1.00 96.31 84 GLY A O 1
ATOM 613 N N . ALA A 1 85 ? -14.208 7.617 22.934 1.00 97.25 85 ALA A N 1
ATOM 614 C CA . ALA A 1 85 ? -14.628 6.231 22.788 1.00 97.25 85 ALA A CA 1
ATOM 615 C C . ALA A 1 85 ? -13.455 5.326 22.413 1.00 97.25 85 ALA A C 1
ATOM 617 O O . ALA A 1 85 ? -12.555 5.712 21.665 1.00 97.25 85 ALA A O 1
ATOM 618 N N . VAL A 1 86 ? -13.527 4.078 22.867 1.00 97.88 86 VAL A N 1
ATOM 619 C CA . VAL A 1 86 ? -12.686 2.996 22.361 1.00 97.88 86 VAL A CA 1
ATOM 620 C C . VAL A 1 86 ? -13.458 2.240 21.287 1.00 97.88 86 VAL A C 1
ATOM 622 O O . VAL A 1 86 ? -14.519 1.677 21.567 1.00 97.88 86 VAL A O 1
ATOM 625 N N . VAL A 1 87 ? -12.913 2.212 20.072 1.00 97.69 87 VAL A N 1
ATOM 626 C CA . VAL A 1 87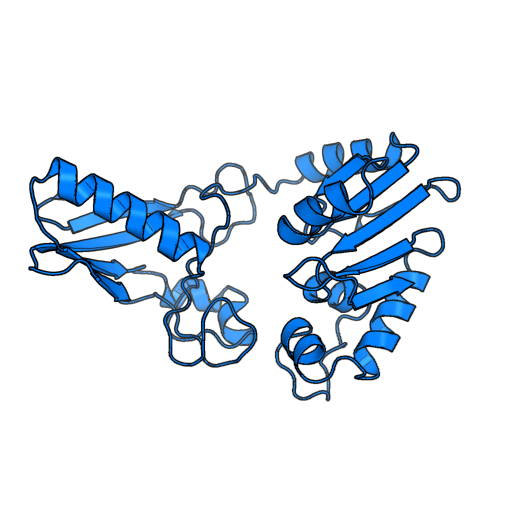 ? -13.474 1.499 18.920 1.00 97.69 87 VAL A CA 1
ATOM 627 C C . VAL A 1 87 ? -12.656 0.243 18.636 1.00 97.69 87 VAL A C 1
ATOM 629 O O . VAL A 1 87 ? -11.462 0.314 18.348 1.00 97.69 87 VAL A O 1
ATOM 632 N N . GLU A 1 88 ? -13.296 -0.918 18.706 1.00 98.00 88 GLU A N 1
ATOM 633 C CA . GLU A 1 88 ? -12.742 -2.181 18.218 1.00 98.00 88 GLU A CA 1
ATOM 634 C C . GLU A 1 88 ? -13.120 -2.367 16.746 1.00 98.00 88 GLU A C 1
ATOM 636 O O . GLU A 1 88 ? -14.305 -2.357 16.421 1.00 98.00 88 GLU A O 1
ATOM 641 N N . LEU A 1 89 ? -12.126 -2.526 15.866 1.00 97.88 89 LEU A N 1
ATOM 642 C CA . LEU A 1 89 ? -12.326 -2.750 14.430 1.00 97.88 89 LEU A CA 1
ATOM 643 C C . LEU A 1 89 ? -12.087 -4.220 14.076 1.00 97.88 89 LEU A C 1
ATOM 645 O O . LEU A 1 89 ? -11.002 -4.742 14.325 1.00 97.88 89 LEU A O 1
ATOM 649 N N . CYS A 1 90 ? -13.052 -4.862 13.426 1.00 97.75 90 CYS A N 1
ATOM 650 C CA . CYS A 1 90 ? -13.031 -6.284 13.095 1.00 97.75 90 CYS A CA 1
ATOM 651 C C . CYS A 1 90 ? -13.302 -6.514 11.605 1.00 97.75 90 CYS A C 1
ATOM 653 O O . CYS A 1 90 ? -14.060 -5.782 10.971 1.00 97.75 90 CYS A O 1
ATOM 655 N N . ILE A 1 91 ? -12.746 -7.594 11.060 1.00 98.12 91 ILE A N 1
ATOM 656 C CA . ILE A 1 91 ? -13.116 -8.122 9.743 1.00 98.12 91 ILE A CA 1
ATOM 657 C C . ILE A 1 91 ? -13.496 -9.588 9.965 1.00 98.12 91 ILE A C 1
ATOM 659 O O . ILE A 1 91 ? -12.597 -10.427 10.021 1.00 98.12 91 ILE A O 1
ATOM 663 N N . PRO A 1 92 ? -14.787 -9.945 10.112 1.00 97.62 92 PRO A N 1
ATOM 664 C CA . PRO A 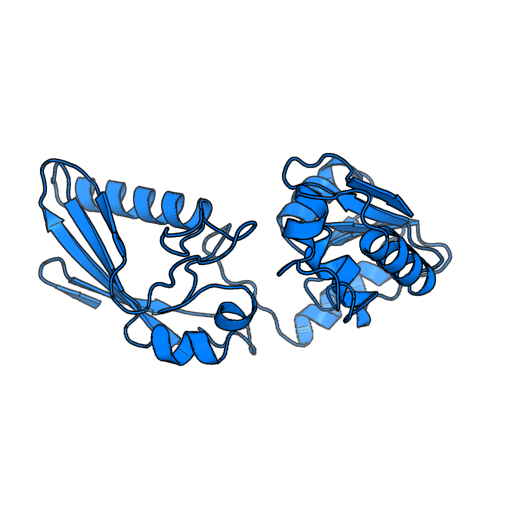1 92 ? -15.192 -11.293 10.527 1.00 97.62 92 PRO A CA 1
ATOM 665 C C . PRO A 1 92 ? -14.590 -12.422 9.677 1.00 97.62 92 PRO A C 1
ATOM 667 O O . PRO A 1 92 ? -14.118 -13.425 10.206 1.00 97.62 92 PRO A O 1
ATOM 670 N N . ARG A 1 93 ? -14.519 -12.225 8.353 1.00 97.44 93 ARG A N 1
ATOM 671 C CA . ARG A 1 93 ? -13.894 -13.164 7.397 1.00 97.44 93 ARG A CA 1
ATOM 672 C C . ARG A 1 93 ? -12.425 -12.847 7.087 1.00 97.44 93 ARG A C 1
ATOM 674 O O . ARG A 1 93 ? -11.848 -13.394 6.152 1.00 97.44 93 ARG A O 1
ATOM 681 N N . GLY A 1 94 ? -11.802 -11.955 7.854 1.00 97.25 94 GLY A N 1
ATOM 682 C CA . GLY A 1 94 ? -10.474 -11.416 7.570 1.00 97.25 94 GLY A CA 1
ATOM 683 C C . GLY A 1 94 ? -9.372 -12.467 7.641 1.00 97.25 94 GLY A C 1
ATOM 684 O O . GLY A 1 94 ? -8.478 -12.460 6.804 1.00 97.25 94 GLY A O 1
ATOM 685 N N . LEU A 1 95 ? -9.450 -13.416 8.578 1.00 96.44 95 LEU A N 1
ATOM 686 C CA . LEU A 1 95 ? -8.468 -14.502 8.670 1.00 96.44 95 LEU A CA 1
ATOM 687 C C . LEU A 1 95 ? -8.508 -15.425 7.443 1.00 96.44 95 LEU A C 1
ATOM 689 O O . LEU A 1 95 ? -7.462 -15.802 6.917 1.00 96.44 95 LEU A O 1
ATOM 693 N N . GLU A 1 96 ? -9.708 -15.789 6.987 1.00 96.50 96 GLU A N 1
ATOM 694 C CA . GLU A 1 96 ? -9.899 -16.635 5.807 1.00 96.50 96 GLU A CA 1
ATOM 695 C C . GLU A 1 96 ? -9.435 -15.910 4.540 1.00 96.50 96 GLU A C 1
ATOM 697 O O . GLU A 1 96 ? -8.572 -16.416 3.822 1.00 96.50 96 GLU A O 1
ATOM 702 N N . ALA A 1 97 ? -9.930 -14.689 4.321 1.00 94.81 97 ALA A N 1
ATOM 703 C CA . ALA A 1 97 ? -9.582 -13.878 3.161 1.00 94.81 97 ALA A CA 1
ATOM 704 C C . ALA A 1 97 ? -8.077 -13.572 3.099 1.00 94.81 97 ALA A C 1
ATOM 706 O O . ALA A 1 97 ? -7.483 -13.611 2.024 1.00 94.81 97 ALA A O 1
ATOM 707 N N . ALA A 1 98 ? -7.420 -13.349 4.246 1.00 92.50 98 ALA A N 1
ATOM 708 C CA . ALA A 1 98 ? -5.977 -13.124 4.314 1.00 92.50 98 ALA A CA 1
ATOM 709 C C . ALA A 1 98 ? -5.160 -14.248 3.669 1.00 92.50 98 ALA A C 1
ATOM 711 O O . ALA A 1 98 ? -4.128 -13.971 3.063 1.00 92.50 98 ALA A O 1
ATOM 712 N N . ARG A 1 99 ? -5.619 -15.503 3.747 1.00 92.69 99 ARG A N 1
ATOM 713 C CA . ARG A 1 99 ? -4.915 -16.654 3.153 1.00 92.69 99 ARG A CA 1
ATOM 714 C C . ARG A 1 99 ? -4.870 -16.603 1.629 1.00 92.69 99 ARG A C 1
ATOM 716 O O . ARG A 1 99 ? -3.967 -17.182 1.036 1.00 92.69 99 ARG A O 1
ATOM 723 N N . GLN A 1 100 ? -5.824 -15.909 1.016 1.00 88.31 100 GLN A N 1
ATOM 724 C CA . GLN A 1 100 ? -5.918 -15.726 -0.431 1.00 88.31 100 GLN A CA 1
ATOM 725 C C . GLN A 1 100 ? -5.186 -14.464 -0.911 1.00 88.31 100 GLN A C 1
ATOM 727 O O . GLN A 1 100 ? -5.155 -14.189 -2.107 1.00 88.31 100 GLN A O 1
ATOM 732 N N . THR A 1 101 ? -4.577 -13.694 -0.003 1.00 84.06 101 THR A N 1
ATOM 733 C CA . THR A 1 101 ? -3.835 -12.478 -0.350 1.00 84.06 101 THR A CA 1
ATOM 734 C C . THR A 1 101 ? -2.325 -12.696 -0.260 1.00 84.06 101 THR A C 1
ATOM 736 O O . THR A 1 101 ? -1.822 -13.775 0.054 1.00 84.06 101 THR A O 1
ATOM 739 N N . LEU A 1 102 ? -1.559 -11.636 -0.520 1.00 82.81 102 LEU A N 1
ATOM 740 C CA . LEU A 1 102 ? -0.113 -11.643 -0.314 1.00 82.81 102 LEU A CA 1
ATOM 741 C C . LEU A 1 102 ? 0.292 -11.566 1.167 1.00 82.81 102 LEU A C 1
ATOM 743 O O . LEU A 1 102 ? 1.466 -11.793 1.462 1.00 82.81 102 LEU A O 1
ATOM 747 N N . ASN A 1 103 ? -0.639 -11.288 2.091 1.00 87.38 103 ASN A N 1
ATOM 748 C CA . ASN A 1 103 ? -0.367 -11.099 3.521 1.00 87.38 103 ASN A CA 1
ATOM 749 C C . ASN A 1 103 ? 0.514 -12.205 4.138 1.00 87.38 103 ASN A C 1
ATOM 751 O O . ASN A 1 103 ? 1.554 -11.860 4.709 1.00 87.38 103 ASN A O 1
ATOM 755 N N . PRO A 1 104 ? 0.212 -13.512 3.974 1.00 86.56 104 PRO A N 1
ATOM 756 C CA . PRO A 1 104 ? 1.010 -14.576 4.579 1.00 86.56 104 PRO A CA 1
ATOM 757 C C . PRO A 1 104 ? 2.454 -14.580 4.073 1.00 86.56 104 PRO A C 1
ATOM 759 O O . PRO A 1 104 ? 3.382 -14.814 4.845 1.00 86.56 104 PRO A O 1
ATOM 762 N N . ARG A 1 105 ? 2.649 -14.273 2.782 1.00 79.25 105 ARG A N 1
ATOM 763 C CA . ARG A 1 105 ? 3.968 -14.266 2.131 1.00 79.25 105 ARG A CA 1
ATOM 764 C C . ARG A 1 105 ? 4.810 -13.075 2.580 1.00 79.25 105 ARG A C 1
ATOM 766 O O . ARG A 1 105 ? 6.012 -13.225 2.767 1.00 79.25 105 ARG A O 1
ATOM 773 N N . VAL A 1 106 ? 4.190 -11.907 2.766 1.00 79.19 106 VAL A N 1
ATOM 774 C CA . VAL A 1 106 ? 4.904 -10.683 3.169 1.00 79.19 106 VAL A CA 1
ATOM 775 C C . VAL A 1 106 ? 5.130 -10.583 4.680 1.00 79.19 106 VAL A C 1
ATOM 777 O O . VAL A 1 106 ? 5.909 -9.744 5.121 1.00 79.19 106 VAL A O 1
ATOM 780 N N . GLY A 1 107 ? 4.509 -11.456 5.479 1.00 86.12 107 GLY A N 1
ATOM 781 C CA . GLY A 1 107 ? 4.670 -11.485 6.934 1.00 86.12 107 GLY A CA 1
ATOM 782 C C . GLY A 1 107 ? 3.606 -10.689 7.686 1.00 86.12 107 GLY A C 1
ATOM 783 O O . GLY A 1 107 ? 3.920 -10.043 8.683 1.00 86.12 107 GLY A O 1
ATOM 784 N N . VAL A 1 108 ? 2.361 -10.718 7.208 1.00 91.62 108 VAL A N 1
ATOM 785 C CA . VAL A 1 108 ? 1.173 -10.329 7.976 1.00 91.62 108 VAL A CA 1
ATOM 786 C C . VAL A 1 108 ? 0.378 -11.592 8.299 1.00 91.62 108 VAL A C 1
ATOM 788 O O . VAL A 1 108 ? 0.041 -12.366 7.402 1.00 91.62 108 VAL A O 1
ATOM 791 N N . HIS A 1 109 ? 0.099 -11.810 9.582 1.00 94.00 109 HIS A N 1
ATOM 792 C CA . HIS A 1 109 ? -0.571 -13.013 10.088 1.00 94.00 109 HIS A CA 1
ATOM 793 C C . HIS A 1 109 ? -1.873 -12.664 10.809 1.00 94.00 109 HIS A C 1
ATOM 795 O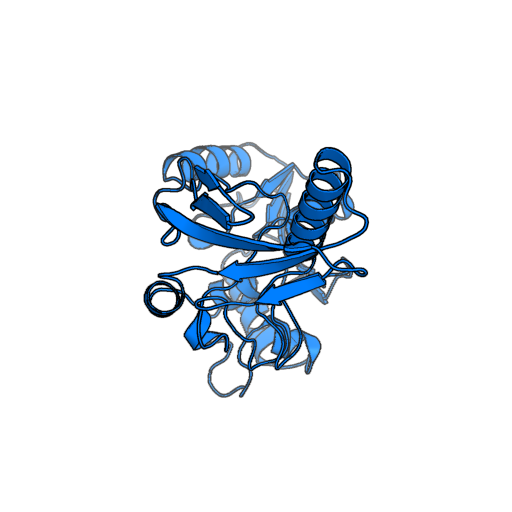 O . HIS A 1 109 ? -2.143 -11.488 11.030 1.00 94.00 109 HIS A O 1
ATOM 801 N N . GLU A 1 110 ? -2.678 -13.671 11.152 1.00 94.62 110 GLU A N 1
ATOM 802 C CA . GLU A 1 110 ? -3.952 -13.545 11.887 1.00 94.62 110 GLU A CA 1
ATOM 803 C C . GLU A 1 110 ? -5.080 -12.751 11.187 1.00 94.62 110 GLU A C 1
ATOM 805 O O . GLU A 1 110 ? -6.215 -12.743 11.661 1.00 94.62 110 GLU A O 1
ATOM 810 N N . GLY A 1 111 ? -4.826 -12.130 10.029 1.00 96.81 111 GLY A N 1
ATOM 811 C CA . GLY A 1 111 ? -5.846 -11.351 9.333 1.00 96.81 111 GLY A CA 1
ATOM 812 C C . GLY A 1 111 ? -5.359 -10.501 8.160 1.00 96.81 111 GLY A C 1
ATOM 813 O O . GLY A 1 111 ? -4.224 -10.613 7.680 1.00 96.81 111 GLY A O 1
ATOM 814 N N . LEU A 1 112 ? -6.262 -9.646 7.683 1.00 96.69 112 LEU A N 1
ATOM 815 C CA . LEU A 1 112 ? -6.052 -8.737 6.562 1.00 96.69 112 LEU A CA 1
ATOM 816 C C . LEU A 1 112 ? -5.365 -7.441 6.986 1.00 96.69 112 LEU A C 1
ATOM 818 O O . LEU A 1 112 ? -5.480 -6.977 8.119 1.00 96.69 112 LEU A O 1
ATOM 822 N N . SER A 1 113 ? -4.680 -6.824 6.030 1.00 94.81 113 SER A N 1
ATOM 823 C CA . SER A 1 113 ? -4.150 -5.477 6.198 1.00 94.81 113 SER A CA 1
ATOM 824 C C . SER A 1 113 ? -5.253 -4.463 5.885 1.00 94.81 113 SER A C 1
ATOM 826 O O . SER A 1 113 ? -5.904 -4.579 4.849 1.00 94.81 113 SER A O 1
ATOM 828 N N . VAL A 1 114 ? -5.433 -3.446 6.728 1.00 95.88 114 VAL A N 1
ATOM 829 C CA . VAL A 1 114 ? -6.316 -2.301 6.457 1.00 95.88 114 VAL A CA 1
ATOM 830 C C . VAL A 1 114 ? -5.478 -1.186 5.839 1.00 95.88 114 VAL A C 1
ATOM 832 O O . VAL A 1 114 ? -4.699 -0.489 6.503 1.00 95.88 114 VAL A O 1
ATOM 835 N N . LEU A 1 115 ? -5.594 -1.070 4.522 1.00 89.88 115 LEU A N 1
ATOM 836 C CA . LEU A 1 115 ? -4.792 -0.192 3.681 1.00 89.88 115 LEU A CA 1
ATOM 837 C C . LEU A 1 115 ? -5.704 0.776 2.927 1.00 89.88 115 LEU A C 1
ATOM 839 O O . LEU A 1 115 ? -6.872 0.486 2.697 1.00 89.88 115 LEU A O 1
ATOM 843 N N . GLY A 1 116 ? -5.147 1.903 2.498 1.00 81.69 116 GLY A N 1
ATOM 844 C CA . GLY A 1 116 ? -5.857 2.863 1.658 1.00 81.69 116 GLY A CA 1
ATOM 845 C C . GLY A 1 116 ? -5.260 4.247 1.819 1.00 81.69 116 GLY A C 1
ATOM 846 O O . GLY A 1 116 ? -5.220 4.780 2.923 1.00 81.69 116 GLY A O 1
ATOM 847 N N . SER A 1 117 ? -4.748 4.830 0.736 1.00 75.06 117 SER A N 1
ATOM 848 C CA . SER A 1 117 ? -4.119 6.157 0.792 1.00 75.06 117 SER A CA 1
ATOM 849 C C . SER A 1 117 ? -5.093 7.310 0.544 1.00 75.06 117 SER A C 1
ATOM 851 O O . SER A 1 117 ? -4.802 8.416 0.973 1.00 75.06 117 SER A O 1
ATOM 853 N N . THR A 1 118 ? -6.242 7.065 -0.097 1.00 78.00 118 THR A N 1
ATOM 854 C CA . THR A 1 118 ? -7.284 8.092 -0.352 1.00 78.00 118 THR A CA 1
ATOM 855 C C . THR A 1 118 ? -8.659 7.718 0.190 1.00 78.00 118 THR A C 1
ATOM 857 O O . THR A 1 118 ? -9.559 8.540 0.116 1.00 78.00 118 THR A O 1
ATOM 860 N N . GLY A 1 119 ? -8.849 6.479 0.651 1.00 77.81 119 GLY A N 1
ATOM 861 C CA . GLY A 1 119 ? -10.171 5.954 1.007 1.00 77.81 119 GLY A CA 1
ATOM 862 C C . GLY A 1 119 ? -10.994 5.430 -0.180 1.00 77.81 119 GLY A C 1
ATOM 863 O O . GLY A 1 119 ? -12.010 4.786 0.040 1.00 77.81 119 GLY A O 1
ATOM 864 N N . PHE A 1 120 ? -10.533 5.617 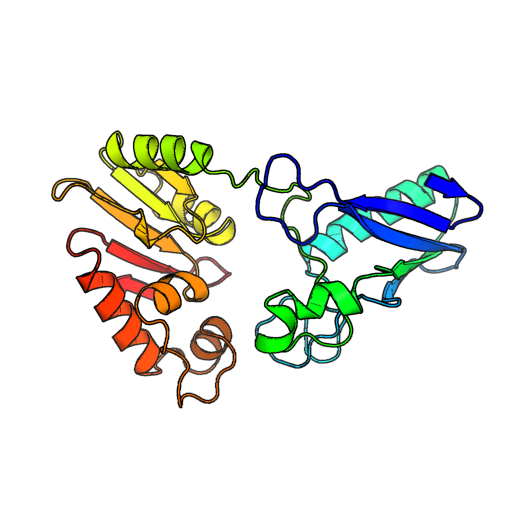-1.424 1.00 78.06 120 PHE A N 1
ATOM 865 C CA . PHE A 1 120 ? -11.196 5.100 -2.630 1.00 78.06 120 PHE A CA 1
ATOM 866 C C . PHE A 1 120 ? -10.467 3.890 -3.218 1.00 78.06 120 PHE A C 1
ATOM 868 O O . PHE A 1 120 ? -9.229 3.856 -3.233 1.00 78.06 120 PHE A O 1
ATOM 875 N N . VAL A 1 121 ? -11.247 2.942 -3.747 1.00 72.94 121 VAL A N 1
ATOM 876 C CA . VAL A 1 121 ? -10.762 1.814 -4.550 1.00 72.94 121 VAL A CA 1
ATOM 877 C C . VAL A 1 121 ? -10.633 2.270 -5.999 1.00 72.94 121 VAL A C 1
ATOM 879 O O . VAL A 1 121 ? -11.597 2.757 -6.585 1.00 72.94 121 VAL A O 1
ATOM 882 N N . GLU A 1 122 ? -9.440 2.149 -6.580 1.00 68.12 122 GLU A N 1
ATOM 883 C CA . GLU A 1 122 ? -9.291 2.377 -8.016 1.00 68.12 122 GLU A CA 1
ATOM 884 C C . GLU A 1 122 ? -9.976 1.279 -8.836 1.00 68.12 122 GLU A C 1
ATOM 886 O O . GLU A 1 122 ? -9.788 0.099 -8.531 1.00 68.12 122 GLU A O 1
ATOM 891 N N . PRO A 1 123 ? -10.698 1.641 -9.910 1.00 61.00 123 PRO A N 1
ATOM 892 C CA . PRO A 1 123 ? -11.431 0.692 -10.737 1.00 61.00 123 PRO A CA 1
ATOM 893 C C . PRO A 1 123 ? -10.500 -0.080 -11.684 1.00 61.00 123 PRO A C 1
ATOM 895 O O . PRO A 1 123 ? -10.517 0.127 -12.890 1.00 61.00 123 PRO A O 1
ATOM 898 N N . TRP A 1 124 ? -9.669 -0.990 -11.173 1.00 60.12 124 TRP A N 1
ATOM 899 C CA . TRP A 1 124 ? -8.806 -1.805 -12.035 1.00 60.12 124 TRP A CA 1
ATOM 900 C C . TRP A 1 124 ? -9.626 -2.845 -12.813 1.00 60.12 124 TRP A C 1
ATOM 902 O O . TRP A 1 124 ? -9.987 -3.904 -12.291 1.00 60.12 124 TRP A O 1
ATOM 912 N N . ASN A 1 125 ? -9.896 -2.536 -14.082 1.00 60.06 125 ASN A N 1
ATOM 913 C CA . ASN A 1 125 ? -10.571 -3.402 -15.047 1.00 60.06 125 ASN A CA 1
ATOM 914 C C . ASN A 1 125 ? -9.779 -3.498 -16.369 1.00 60.06 125 ASN A C 1
ATOM 916 O O . ASN A 1 125 ? -8.792 -2.790 -16.582 1.00 60.06 125 ASN A O 1
ATOM 920 N N . GLU A 1 126 ? -10.201 -4.389 -17.272 1.00 54.00 126 GLU A N 1
ATOM 921 C CA . GLU A 1 126 ? -9.526 -4.590 -18.566 1.00 54.00 126 GLU A CA 1
ATOM 922 C C . GLU A 1 126 ? -9.496 -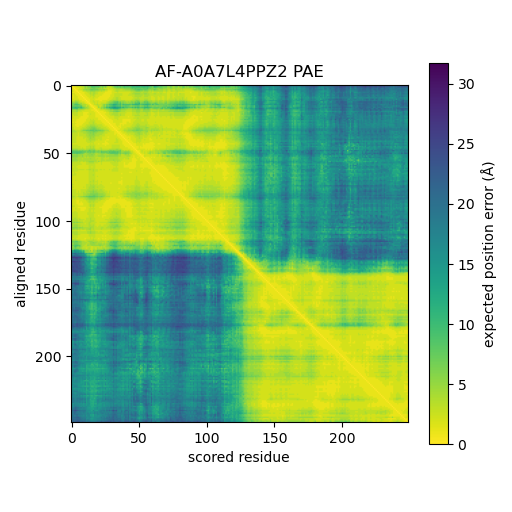3.319 -19.441 1.00 54.00 126 GLU A C 1
ATOM 924 O O . GLU A 1 126 ? -8.511 -3.091 -20.153 1.00 54.00 126 GLU A O 1
ATOM 929 N N . HIS A 1 127 ? -10.525 -2.468 -19.334 1.00 50.34 127 HIS A N 1
ATOM 930 C CA . HIS A 1 127 ? -10.701 -1.239 -20.116 1.00 50.34 127 HIS A CA 1
ATOM 931 C C . HIS A 1 127 ? -9.780 -0.097 -19.663 1.00 50.34 127 HIS A C 1
ATOM 933 O O . HIS A 1 127 ? -9.218 0.590 -20.510 1.00 50.34 127 HIS A O 1
ATOM 939 N N . MET A 1 128 ? -9.502 0.055 -18.360 1.00 55.38 128 MET A N 1
ATOM 940 C CA . MET A 1 128 ? -8.489 1.007 -17.876 1.00 55.38 128 MET A CA 1
ATOM 941 C C . MET A 1 128 ? -7.120 0.723 -18.493 1.00 55.38 128 MET A C 1
ATOM 943 O O . MET A 1 128 ? -6.354 1.643 -18.762 1.00 55.38 128 MET A O 1
ATOM 947 N N . GLY A 1 129 ? -6.813 -0.548 -18.762 1.00 59.53 129 GLY A N 1
ATOM 948 C CA . GLY A 1 129 ? -5.594 -0.917 -19.472 1.00 59.53 129 GLY A CA 1
ATOM 949 C C . GLY A 1 129 ? -5.521 -0.358 -20.897 1.00 59.53 129 GLY A C 1
ATOM 950 O O . GLY A 1 129 ? -4.415 -0.165 -21.393 1.00 59.53 129 GLY A O 1
ATOM 951 N N . GLN A 1 130 ? -6.658 -0.102 -21.553 1.00 60.81 130 GLN A N 1
ATOM 952 C CA . GLN A 1 130 ? -6.720 0.516 -22.881 1.00 60.81 130 GLN A CA 1
ATOM 953 C C . GLN A 1 130 ? -6.517 2.033 -22.793 1.00 60.81 130 GLN A C 1
ATOM 955 O O . GLN A 1 130 ? -5.661 2.554 -23.499 1.00 60.81 130 GLN A O 1
ATOM 960 N N . ASP A 1 131 ? -7.196 2.720 -21.870 1.00 65.56 131 ASP A N 1
ATOM 961 C CA . ASP A 1 131 ? -7.048 4.175 -21.681 1.00 65.56 131 ASP A CA 1
ATOM 962 C C . ASP A 1 131 ? -5.639 4.558 -21.207 1.00 65.56 131 ASP A C 1
ATOM 964 O O . ASP A 1 131 ? -5.036 5.521 -21.685 1.00 65.56 131 ASP A O 1
ATOM 968 N N . VAL A 1 132 ? -5.073 3.763 -20.293 1.00 71.19 132 VAL A N 1
ATOM 969 C CA . VAL A 1 132 ? -3.684 3.906 -19.848 1.00 71.19 132 VAL A CA 1
ATOM 970 C C . VAL A 1 132 ? -2.724 3.664 -21.011 1.00 71.19 132 VAL A C 1
ATOM 972 O O . VAL A 1 132 ? -1.806 4.458 -21.198 1.00 71.19 132 VAL A O 1
ATOM 975 N N . ALA A 1 133 ? -2.932 2.617 -21.817 1.00 70.75 133 ALA A N 1
ATOM 976 C CA . ALA A 1 133 ? -2.089 2.344 -22.982 1.00 70.75 133 ALA A CA 1
ATOM 977 C C . ALA A 1 133 ? -2.160 3.470 -24.024 1.00 70.75 133 ALA A C 1
ATOM 979 O O . ALA A 1 133 ? -1.122 3.893 -24.528 1.00 70.75 133 ALA A O 1
ATOM 980 N N . GLN A 1 134 ? -3.350 4.006 -24.290 1.00 68.19 134 GLN A N 1
ATOM 981 C CA . GLN A 1 134 ? -3.539 5.124 -25.211 1.00 68.19 134 GLN A CA 1
ATOM 982 C C . GLN A 1 134 ? -2.810 6.381 -24.712 1.00 68.19 134 GLN A C 1
ATOM 984 O O . GLN A 1 134 ? -2.035 6.988 -25.449 1.00 68.19 134 GLN A O 1
ATOM 989 N N . GLY A 1 135 ? -2.947 6.705 -23.421 1.00 71.75 135 GLY A N 1
ATOM 990 C CA . GLY A 1 135 ? -2.235 7.822 -22.797 1.00 71.75 135 GLY A CA 1
ATOM 991 C C . GLY A 1 135 ? -0.707 7.672 -22.794 1.00 71.75 135 GLY A C 1
ATOM 992 O O . GLY A 1 135 ? -0.000 8.680 -22.803 1.00 71.75 135 GLY A O 1
ATOM 993 N N . LEU A 1 136 ? -0.187 6.439 -22.800 1.00 80.50 136 LEU A N 1
ATOM 994 C CA . LEU A 1 136 ? 1.243 6.177 -22.979 1.00 80.50 136 LEU A CA 1
ATOM 995 C C . LEU A 1 136 ? 1.683 6.403 -24.431 1.00 80.50 136 LEU A C 1
ATOM 997 O O . LEU A 1 136 ? 2.764 6.939 -24.639 1.00 80.50 136 LEU A O 1
ATOM 1001 N N . VAL A 1 137 ? 0.881 6.021 -25.428 1.00 76.62 137 VAL A N 1
ATOM 1002 C CA . VAL A 1 137 ? 1.242 6.135 -26.855 1.00 76.62 137 VAL A CA 1
ATOM 1003 C C . VAL A 1 137 ? 1.224 7.587 -27.343 1.00 76.62 137 VAL A C 1
ATOM 1005 O O . VAL A 1 137 ? 2.153 8.009 -28.040 1.00 76.62 137 VAL A O 1
ATOM 1008 N N . ASP A 1 138 ? 0.207 8.355 -26.951 1.00 80.12 138 ASP A N 1
ATOM 1009 C CA . ASP A 1 138 ? -0.044 9.698 -27.493 1.00 80.12 138 ASP A CA 1
ATOM 1010 C C . ASP A 1 138 ? 0.926 10.764 -26.962 1.00 80.12 138 ASP A C 1
ATOM 1012 O O . ASP A 1 138 ? 1.147 11.795 -27.599 1.00 80.12 138 ASP A O 1
ATOM 1016 N N . ALA A 1 139 ? 1.541 10.528 -25.802 1.00 86.19 139 ALA A N 1
ATOM 1017 C CA . ALA A 1 139 ? 2.440 11.491 -25.180 1.00 86.19 139 ALA A CA 1
ATOM 1018 C C . ALA A 1 139 ? 3.825 11.513 -25.856 1.00 86.19 139 ALA A C 1
ATOM 1020 O O . ALA A 1 139 ? 4.451 10.479 -26.076 1.00 86.19 139 ALA A O 1
ATOM 1021 N N . GLU A 1 140 ? 4.374 12.700 -26.123 1.00 90.50 140 GLU A N 1
ATOM 1022 C CA . GLU A 1 140 ? 5.787 12.841 -26.523 1.00 90.50 140 GLU A CA 1
ATOM 1023 C C . GLU A 1 140 ? 6.743 12.646 -25.338 1.00 90.50 140 GLU A C 1
ATOM 1025 O O . GLU A 1 140 ? 7.828 12.084 -25.487 1.00 90.50 140 GLU A O 1
ATOM 1030 N N . ARG A 1 141 ? 6.318 13.099 -24.150 1.00 94.56 141 ARG A N 1
ATOM 1031 C CA . ARG A 1 141 ? 7.037 12.961 -22.881 1.00 94.56 141 ARG A CA 1
ATOM 1032 C C . ARG A 1 141 ? 6.138 12.300 -21.858 1.00 94.56 141 ARG A C 1
ATOM 1034 O O . ARG A 1 141 ? 5.093 12.854 -21.513 1.00 94.56 141 ARG A O 1
ATOM 1041 N N . VAL A 1 142 ? 6.543 11.149 -21.340 1.00 94.81 142 VAL A N 1
ATOM 1042 C CA . VAL A 1 142 ? 5.697 10.346 -20.456 1.00 94.81 142 VAL A CA 1
ATOM 1043 C C . VAL A 1 142 ? 6.474 9.814 -19.266 1.00 94.81 142 VAL A C 1
ATOM 1045 O O . VAL A 1 142 ? 7.622 9.392 -19.389 1.00 94.81 142 VAL A O 1
ATOM 1048 N N . VAL A 1 143 ? 5.833 9.819 -18.102 1.00 94.81 143 VAL A N 1
ATOM 1049 C CA . VAL A 1 143 ? 6.338 9.132 -16.918 1.00 94.81 143 VAL A CA 1
ATOM 1050 C C . VAL A 1 143 ? 5.304 8.125 -16.433 1.00 94.81 143 VAL A C 1
ATOM 1052 O O . VAL A 1 143 ? 4.239 8.488 -15.934 1.00 94.81 143 VAL A O 1
ATOM 1055 N N . ALA A 1 144 ? 5.612 6.843 -16.599 1.00 94.06 144 ALA A N 1
ATOM 1056 C CA . ALA A 1 144 ? 4.810 5.749 -16.075 1.00 94.06 144 ALA A CA 1
ATOM 1057 C C . ALA A 1 144 ? 5.188 5.469 -14.620 1.00 94.06 144 ALA A C 1
ATOM 1059 O O . ALA A 1 144 ? 6.360 5.511 -14.245 1.00 94.06 144 ALA A O 1
ATOM 1060 N N . THR A 1 145 ? 4.199 5.152 -13.790 1.00 92.62 145 THR A N 1
ATOM 1061 C CA . THR A 1 145 ? 4.421 4.856 -12.374 1.00 92.62 145 THR A CA 1
ATOM 1062 C C . THR A 1 145 ? 3.534 3.735 -11.855 1.00 92.62 145 THR A C 1
ATOM 1064 O O . THR A 1 145 ? 2.414 3.530 -12.314 1.00 92.62 145 THR A O 1
ATOM 1067 N N . THR A 1 146 ? 4.029 3.005 -10.863 1.00 89.62 146 THR A N 1
ATOM 1068 C CA . THR A 1 146 ? 3.384 1.804 -10.316 1.00 89.62 146 THR A CA 1
ATOM 1069 C C . THR A 1 146 ? 2.407 2.081 -9.178 1.00 89.62 146 THR A C 1
ATOM 1071 O O . THR A 1 146 ? 1.625 1.211 -8.806 1.00 89.62 146 THR A O 1
ATOM 1074 N N . GLY A 1 147 ? 2.440 3.275 -8.585 1.00 84.25 147 GLY A N 1
ATOM 1075 C CA . GLY A 1 147 ? 1.634 3.590 -7.409 1.00 84.25 147 GLY A CA 1
ATOM 1076 C C . GLY A 1 147 ? 1.548 5.085 -7.141 1.00 84.25 147 GLY A C 1
ATOM 1077 O O . GLY A 1 147 ? 2.300 5.876 -7.703 1.00 84.25 147 GLY A O 1
ATOM 1078 N N . ARG A 1 148 ? 0.659 5.491 -6.229 1.00 80.81 148 ARG A N 1
ATOM 1079 C CA . ARG A 1 148 ? 0.392 6.916 -5.955 1.00 80.81 148 ARG A CA 1
ATOM 1080 C C . ARG A 1 148 ? 1.588 7.695 -5.409 1.00 80.81 148 ARG A C 1
ATOM 1082 O O . ARG A 1 148 ? 1.731 8.872 -5.721 1.00 80.81 148 ARG A O 1
ATOM 1089 N N . VAL A 1 149 ? 2.443 7.058 -4.604 1.00 82.00 149 VAL A N 1
ATOM 1090 C CA . VAL A 1 149 ? 3.686 7.689 -4.119 1.00 82.00 149 VAL A CA 1
ATOM 1091 C C . VAL A 1 149 ? 4.586 8.024 -5.305 1.00 82.00 149 VAL A C 1
ATOM 1093 O O . VAL A 1 149 ? 5.035 9.160 -5.425 1.00 82.00 149 VAL A O 1
ATOM 1096 N N . GLY A 1 150 ? 4.762 7.062 -6.216 1.00 86.94 150 GLY A N 1
ATOM 1097 C CA . GLY A 1 150 ? 5.459 7.279 -7.476 1.00 86.94 150 GLY A CA 1
ATOM 1098 C C . GLY A 1 150 ? 4.799 8.390 -8.288 1.00 86.94 150 GLY A C 1
ATOM 1099 O O . GLY A 1 150 ? 5.461 9.373 -8.568 1.00 86.94 150 GLY A O 1
ATOM 1100 N N . LEU A 1 151 ? 3.482 8.337 -8.519 1.00 86.38 151 LEU A N 1
ATOM 1101 C CA . LEU A 1 151 ? 2.738 9.366 -9.260 1.00 86.38 151 LEU A CA 1
ATOM 1102 C C . LEU A 1 151 ? 2.927 10.780 -8.707 1.00 86.38 151 LEU A C 1
ATOM 1104 O O . LEU A 1 151 ? 3.143 11.722 -9.471 1.00 86.38 151 LEU A O 1
ATOM 1108 N N . ARG A 1 152 ? 2.862 10.934 -7.382 1.00 81.31 152 ARG A N 1
ATOM 1109 C CA . ARG A 1 152 ? 3.095 12.215 -6.712 1.00 81.31 152 ARG A CA 1
ATOM 1110 C C . ARG A 1 152 ? 4.485 12.754 -7.038 1.00 81.31 152 ARG A C 1
ATOM 1112 O O . ARG A 1 152 ? 4.598 13.907 -7.441 1.00 81.31 152 ARG A O 1
ATOM 1119 N N . PHE A 1 153 ? 5.524 11.942 -6.861 1.00 87.75 153 PHE A N 1
ATOM 1120 C CA . PHE A 1 153 ? 6.899 12.379 -7.093 1.00 87.75 153 PHE A CA 1
ATOM 1121 C C . PHE A 1 153 ? 7.245 12.484 -8.574 1.00 87.75 153 PHE A C 1
ATOM 1123 O O . PHE A 1 153 ? 7.979 13.388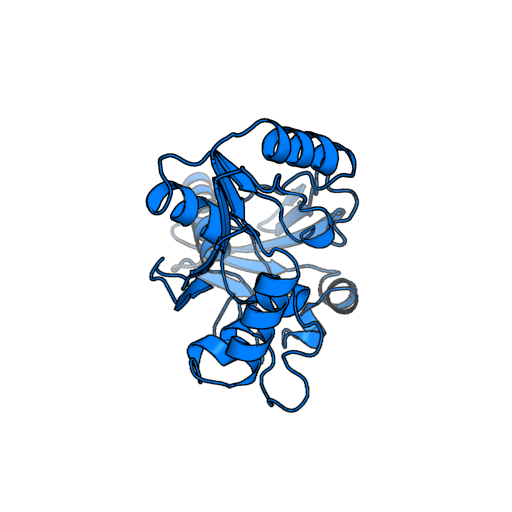 -8.946 1.00 87.75 153 PHE A O 1
ATOM 1130 N N . SER A 1 154 ? 6.652 11.668 -9.443 1.00 89.62 154 SER A N 1
ATOM 1131 C CA . SER A 1 154 ? 6.803 11.788 -10.891 1.00 89.62 154 SER A CA 1
ATOM 1132 C C . SER A 1 154 ? 6.353 13.161 -11.388 1.00 89.62 154 SER A C 1
ATOM 1134 O O . SER A 1 154 ? 7.058 13.771 -12.180 1.00 89.62 154 SER A O 1
ATOM 1136 N N . ARG A 1 155 ? 5.244 13.704 -10.863 1.00 83.75 155 ARG A N 1
ATOM 1137 C CA . ARG A 1 155 ? 4.778 15.066 -11.194 1.00 83.75 155 ARG A CA 1
ATOM 1138 C C . ARG A 1 155 ? 5.741 16.172 -10.743 1.00 83.75 155 ARG A C 1
ATOM 1140 O O . ARG A 1 155 ? 5.745 17.243 -11.336 1.00 83.75 155 ARG A O 1
ATOM 1147 N N . ILE A 1 156 ? 6.530 15.923 -9.697 1.00 85.06 156 ILE A N 1
ATOM 1148 C CA . ILE A 1 156 ? 7.506 16.879 -9.151 1.00 85.06 156 ILE A CA 1
ATOM 1149 C C . ILE A 1 156 ? 8.839 16.780 -9.902 1.00 85.06 156 ILE A C 1
ATOM 1151 O O . ILE A 1 156 ? 9.401 17.798 -10.292 1.00 85.06 156 ILE A O 1
ATOM 1155 N N . LEU A 1 157 ? 9.339 15.559 -10.098 1.00 85.69 157 LEU A N 1
ATOM 1156 C CA . LEU A 1 157 ? 10.634 15.276 -10.721 1.00 85.69 157 LEU A CA 1
ATOM 1157 C C . LEU A 1 157 ? 10.594 15.446 -12.247 1.00 85.69 157 LEU A C 1
ATOM 1159 O O . LEU A 1 157 ? 11.591 15.834 -12.850 1.00 85.69 157 LEU A O 1
ATOM 1163 N N . PHE A 1 158 ? 9.437 15.197 -12.865 1.00 91.25 158 PHE A N 1
ATOM 1164 C CA . PHE A 1 158 ? 9.224 15.248 -14.312 1.00 91.25 158 PHE A CA 1
ATOM 1165 C C . PHE A 1 158 ? 8.008 16.126 -14.659 1.00 91.25 158 PHE A C 1
ATOM 1167 O O . PHE A 1 158 ? 7.038 15.650 -15.247 1.00 91.25 158 PHE A O 1
ATOM 1174 N N . PRO A 1 159 ? 8.021 17.431 -14.326 1.00 84.19 159 PRO A N 1
ATOM 1175 C CA . PRO A 1 159 ? 6.858 18.310 -14.492 1.00 84.19 159 PRO A CA 1
ATOM 1176 C C . PRO A 1 159 ? 6.482 18.567 -15.961 1.00 84.19 159 PRO A C 1
ATOM 1178 O O . PRO A 1 159 ? 5.419 19.114 -16.240 1.00 84.19 159 PRO A O 1
ATOM 1181 N N . ARG A 1 160 ? 7.360 18.202 -16.906 1.00 91.31 160 ARG A N 1
ATOM 1182 C CA . ARG A 1 160 ? 7.132 18.298 -18.357 1.00 91.31 160 ARG A CA 1
ATOM 1183 C C . ARG A 1 160 ? 6.677 16.979 -18.987 1.00 91.31 160 ARG A C 1
ATOM 1185 O O . ARG A 1 160 ? 6.502 16.941 -20.203 1.00 91.31 160 ARG A O 1
ATOM 1192 N N . HIS A 1 161 ? 6.514 15.926 -18.188 1.00 92.81 161 HIS A N 1
ATOM 1193 C CA . HIS A 1 161 ? 6.081 14.607 -18.632 1.00 92.81 161 HIS A CA 1
ATOM 1194 C C . HIS A 1 161 ? 4.636 14.373 -18.202 1.00 92.81 161 HIS A C 1
ATOM 1196 O O . HIS A 1 161 ? 4.237 14.704 -17.084 1.00 92.81 161 HIS A O 1
ATOM 1202 N N . GLN A 1 162 ? 3.845 13.755 -19.074 1.00 89.88 162 GLN A N 1
ATOM 1203 C CA . GLN A 1 162 ? 2.521 13.276 -18.707 1.00 89.88 162 GLN A CA 1
ATOM 1204 C C . GLN A 1 162 ? 2.668 12.094 -17.746 1.00 89.88 162 GLN A C 1
ATOM 1206 O O . GLN A 1 162 ? 3.231 11.059 -18.100 1.00 89.88 162 GLN A O 1
ATOM 1211 N N . ALA A 1 163 ? 2.180 12.253 -16.515 1.00 88.00 163 ALA A N 1
ATOM 1212 C CA . ALA A 1 163 ? 2.289 11.222 -15.492 1.00 88.00 163 ALA A CA 1
ATOM 1213 C C . ALA A 1 163 ? 1.116 10.237 -15.566 1.00 88.00 163 ALA A C 1
ATOM 1215 O O . ALA A 1 163 ? -0.038 10.632 -15.386 1.00 88.00 163 ALA A O 1
ATOM 1216 N N . VAL A 1 164 ? 1.423 8.959 -15.789 1.00 88.38 164 VAL A N 1
ATOM 1217 C CA . VAL A 1 164 ? 0.445 7.887 -16.006 1.00 88.38 164 VAL A CA 1
ATOM 1218 C C . VAL A 1 164 ? 0.627 6.793 -14.954 1.00 88.38 164 VAL A C 1
ATOM 1220 O O . VAL A 1 164 ? 1.714 6.239 -14.794 1.00 88.38 164 VAL A O 1
ATOM 1223 N N . LEU A 1 165 ? -0.445 6.469 -14.226 1.00 85.94 165 LEU A N 1
ATOM 1224 C CA . LEU A 1 165 ? -0.463 5.385 -13.242 1.00 85.94 165 LEU A CA 1
ATOM 1225 C C . LEU A 1 165 ? -0.773 4.053 -13.936 1.00 85.94 165 LEU A C 1
ATOM 1227 O O . LEU A 1 165 ? -1.901 3.825 -14.354 1.00 85.94 165 LEU A O 1
ATOM 1231 N N . VAL A 1 166 ? 0.227 3.177 -14.029 1.00 86.88 166 VAL A N 1
ATOM 1232 C CA . VAL A 1 166 ? 0.136 1.879 -14.726 1.00 86.88 166 VAL A CA 1
ATOM 1233 C C . VAL A 1 166 ? -0.035 0.689 -13.779 1.00 86.88 166 VAL A C 1
ATOM 1235 O O . VAL A 1 166 ? -0.373 -0.413 -14.206 1.00 86.88 166 VAL A O 1
ATOM 1238 N N . GLY A 1 167 ? 0.173 0.901 -12.476 1.00 82.75 167 GLY A N 1
ATOM 1239 C CA . GLY A 1 167 ? -0.011 -0.143 -11.468 1.00 82.75 167 GLY A CA 1
ATOM 1240 C C . GLY A 1 167 ? 0.983 -1.294 -11.635 1.00 82.75 167 GLY A C 1
ATOM 1241 O O . GLY A 1 167 ? 2.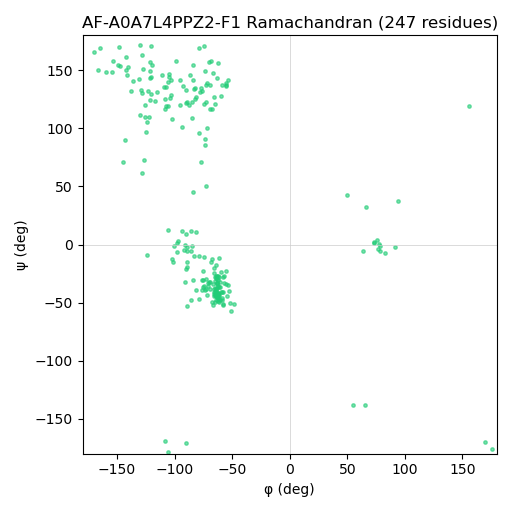167 -1.072 -11.889 1.00 82.75 167 GLY A O 1
ATOM 1242 N N . SER A 1 168 ? 0.501 -2.529 -11.485 1.00 81.25 168 SER A N 1
ATOM 1243 C CA . SER A 1 168 ? 1.284 -3.762 -11.663 1.00 81.25 168 SER A CA 1
ATOM 1244 C C . SER A 1 168 ? 1.382 -4.250 -13.107 1.00 81.25 168 SER A C 1
ATOM 1246 O O . SER A 1 168 ? 2.069 -5.236 -13.356 1.00 81.25 168 SER A O 1
ATOM 1248 N N . HIS A 1 169 ? 0.749 -3.574 -14.067 1.00 80.19 169 HIS A N 1
ATOM 1249 C CA . HIS A 1 169 ? 0.704 -3.992 -15.471 1.00 80.19 169 HIS A CA 1
ATOM 1250 C C . HIS A 1 169 ? 1.935 -3.543 -16.270 1.00 80.19 169 HIS A C 1
ATOM 1252 O O . HIS A 1 169 ? 1.821 -3.036 -17.385 1.00 80.19 169 HIS A O 1
ATOM 1258 N N . LEU A 1 170 ? 3.124 -3.728 -15.699 1.00 86.81 170 LEU A N 1
ATOM 1259 C CA . LEU A 1 170 ? 4.383 -3.293 -16.304 1.00 86.81 170 LEU A CA 1
ATOM 1260 C C . LEU A 1 170 ? 4.703 -4.042 -17.609 1.00 86.81 170 LEU A C 1
ATOM 1262 O O . LEU A 1 170 ? 5.277 -3.446 -18.512 1.00 86.81 170 LEU A O 1
ATOM 1266 N N . ASP A 1 171 ? 4.228 -5.281 -17.771 1.00 84.69 171 ASP A N 1
ATOM 1267 C CA . ASP A 1 171 ? 4.364 -6.061 -19.016 1.00 84.69 171 ASP A CA 1
ATOM 1268 C C . ASP A 1 171 ? 3.630 -5.447 -20.217 1.00 84.69 171 ASP A C 1
ATOM 1270 O O . ASP A 1 171 ? 3.883 -5.804 -21.365 1.00 84.69 171 ASP A O 1
ATOM 1274 N N . ARG A 1 172 ? 2.690 -4.528 -19.967 1.00 80.19 172 ARG A N 1
ATOM 1275 C CA . ARG A 1 172 ? 1.936 -3.832 -21.017 1.00 80.19 172 ARG A CA 1
ATOM 1276 C C . ARG A 1 172 ? 2.600 -2.525 -21.441 1.00 80.19 172 ARG A C 1
ATOM 1278 O O . ARG A 1 172 ? 2.112 -1.894 -22.378 1.00 80.19 172 ARG A O 1
ATOM 1285 N N . LEU A 1 173 ? 3.683 -2.111 -20.780 1.00 85.75 173 LEU A N 1
ATOM 1286 C CA . LEU A 1 173 ? 4.403 -0.894 -21.134 1.00 85.75 173 LEU A CA 1
ATOM 1287 C C . LEU A 1 173 ? 5.087 -1.052 -22.488 1.00 85.75 173 LEU A C 1
ATOM 1289 O O . LEU A 1 173 ? 6.004 -1.850 -22.648 1.00 85.75 173 LEU A O 1
ATOM 1293 N N . HIS A 1 174 ? 4.657 -0.233 -23.439 1.00 84.75 174 HIS A N 1
ATOM 1294 C CA . HIS A 1 174 ? 5.286 -0.105 -24.742 1.00 84.75 174 HIS A CA 1
ATOM 1295 C C . HIS A 1 174 ? 5.506 1.382 -25.001 1.00 84.75 174 HIS A C 1
ATOM 1297 O O . HIS A 1 174 ? 4.548 2.137 -25.155 1.00 84.75 174 HIS A O 1
ATOM 1303 N N . PHE A 1 175 ? 6.771 1.796 -25.010 1.00 88.69 175 PHE A N 1
ATOM 1304 C CA . PHE A 1 175 ? 7.176 3.158 -25.350 1.00 88.69 175 PHE A CA 1
ATOM 1305 C C . PHE A 1 175 ? 7.774 3.177 -26.752 1.00 88.69 175 PHE A C 1
ATOM 1307 O O . PHE A 1 175 ? 8.423 2.215 -27.172 1.00 88.69 175 PHE A O 1
ATOM 1314 N N . ARG A 1 176 ? 7.575 4.279 -27.475 1.00 88.12 176 ARG A N 1
ATOM 1315 C CA . ARG A 1 176 ? 8.244 4.483 -28.768 1.00 88.12 176 ARG A CA 1
ATOM 1316 C C . ARG A 1 176 ? 9.720 4.798 -28.524 1.00 88.12 176 ARG A C 1
ATOM 1318 O O . ARG A 1 176 ? 10.056 5.401 -27.507 1.00 88.12 176 ARG A O 1
ATOM 1325 N N . ALA A 1 177 ? 10.601 4.417 -29.445 1.00 85.94 177 ALA A N 1
ATOM 1326 C CA . ALA A 1 177 ? 12.042 4.613 -29.270 1.00 85.94 177 ALA A CA 1
ATOM 1327 C C . ALA A 1 177 ? 12.428 6.102 -29.168 1.00 85.94 177 ALA A C 1
ATOM 1329 O O . ALA A 1 177 ? 13.381 6.453 -28.478 1.00 85.94 177 ALA A O 1
ATOM 1330 N N . GLU A 1 178 ? 11.664 6.975 -29.822 1.00 88.62 178 GLU A N 1
ATOM 1331 C CA . GLU A 1 178 ? 11.872 8.424 -29.860 1.00 88.62 178 GLU A CA 1
ATOM 1332 C C . GLU A 1 178 ? 11.163 9.160 -28.712 1.00 88.62 178 GLU A C 1
ATOM 1334 O O . GLU A 1 178 ? 11.298 10.376 -28.572 1.00 88.62 178 GLU A O 1
ATOM 1339 N N . GLN A 1 179 ? 10.376 8.443 -27.909 1.00 92.12 179 GLN A N 1
ATOM 1340 C CA . GLN A 1 179 ? 9.612 9.016 -26.812 1.00 92.12 179 GLN A CA 1
ATOM 1341 C C . GLN A 1 179 ? 10.519 9.277 -25.608 1.00 92.12 179 GLN A C 1
ATOM 1343 O O . GLN A 1 179 ? 11.231 8.382 -25.149 1.00 92.12 179 GLN A O 1
ATOM 1348 N N . ASP A 1 180 ? 10.440 10.481 -25.036 1.00 95.00 180 ASP A N 1
ATOM 1349 C CA . ASP A 1 180 ? 11.093 10.796 -23.760 1.00 95.00 180 ASP A CA 1
ATOM 1350 C C . ASP A 1 180 ? 10.303 10.113 -22.635 1.00 95.00 180 ASP A C 1
ATOM 1352 O O . ASP A 1 180 ? 9.345 10.658 -22.074 1.00 95.00 180 ASP A O 1
ATOM 1356 N N . SER A 1 181 ? 10.652 8.850 -22.396 1.00 96.12 181 SER A N 1
ATOM 1357 C CA . SER A 1 181 ? 9.937 7.946 -21.507 1.00 96.12 181 SER A CA 1
ATOM 1358 C C . SER A 1 181 ? 10.710 7.707 -20.214 1.00 96.12 181 SER A C 1
ATOM 1360 O O . SER A 1 181 ? 11.919 7.456 -20.203 1.00 96.12 181 SER A O 1
ATOM 1362 N N . VAL A 1 182 ? 9.980 7.749 -19.100 1.00 97.31 182 VAL A N 1
ATOM 1363 C CA . VAL A 1 182 ? 10.495 7.458 -17.763 1.00 97.31 182 VAL A CA 1
ATOM 1364 C C . VAL A 1 182 ? 9.586 6.439 -17.075 1.00 97.31 182 VAL A C 1
ATOM 1366 O O . VAL A 1 182 ? 8.371 6.607 -17.045 1.00 97.31 182 VAL A O 1
ATOM 1369 N N . LEU A 1 183 ? 10.152 5.403 -16.465 1.00 97.06 183 LEU A N 1
ATOM 1370 C CA . LEU A 1 183 ? 9.471 4.549 -15.495 1.00 97.06 183 LEU A CA 1
ATOM 1371 C C . LEU A 1 183 ? 9.928 4.960 -14.093 1.00 97.06 183 LEU A C 1
ATOM 1373 O O . LEU A 1 183 ? 11.069 4.708 -13.716 1.00 97.06 183 LEU A O 1
ATOM 1377 N N . CYS A 1 184 ? 9.050 5.604 -13.323 1.00 97.19 184 CYS A N 1
ATOM 1378 C CA . CYS A 1 184 ? 9.378 6.163 -12.011 1.00 97.19 184 CYS A CA 1
ATOM 1379 C C . CYS A 1 184 ? 8.513 5.565 -10.896 1.00 97.19 184 CYS A C 1
ATOM 1381 O O . CYS A 1 184 ? 7.282 5.560 -10.974 1.00 97.19 184 CYS A O 1
ATOM 1383 N N . GLY A 1 185 ? 9.126 5.085 -9.813 1.00 95.25 185 GLY A N 1
ATOM 1384 C CA . GLY A 1 185 ? 8.369 4.563 -8.676 1.00 95.25 185 GLY A CA 1
ATOM 1385 C C . GLY A 1 185 ? 9.217 3.955 -7.568 1.00 95.25 185 GLY A C 1
ATOM 1386 O O . GLY A 1 185 ? 10.441 3.976 -7.602 1.00 95.25 185 GLY A O 1
ATOM 1387 N N . LEU A 1 186 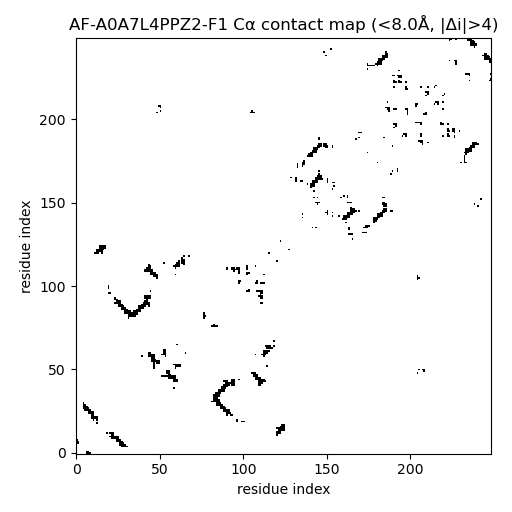? 8.546 3.405 -6.556 1.00 94.44 186 LEU A N 1
ATOM 1388 C CA . LEU A 1 186 ? 9.227 2.675 -5.486 1.00 94.44 186 LEU A CA 1
ATOM 1389 C C . LEU A 1 186 ? 9.864 1.385 -6.046 1.00 94.44 186 LEU A C 1
ATOM 1391 O O . LEU A 1 186 ? 9.265 0.747 -6.921 1.00 94.44 186 LEU A O 1
ATOM 1395 N N . PRO A 1 187 ? 11.011 0.934 -5.503 1.00 94.56 187 PRO A N 1
ATOM 1396 C CA . PRO A 1 187 ? 11.772 -0.196 -6.047 1.00 94.56 187 PRO A CA 1
ATOM 1397 C C . PRO A 1 187 ? 10.990 -1.516 -6.059 1.00 94.56 187 PRO A C 1
ATOM 1399 O O . PRO A 1 187 ? 11.201 -2.358 -6.926 1.00 94.56 187 PRO A O 1
ATOM 1402 N N . GLY A 1 188 ? 10.043 -1.686 -5.131 1.00 91.81 188 GLY A N 1
ATOM 1403 C CA . GLY A 1 188 ? 9.351 -2.950 -4.887 1.00 91.81 188 GLY A CA 1
ATOM 1404 C C . GLY A 1 188 ? 8.760 -3.628 -6.123 1.00 91.81 188 GLY A C 1
ATOM 1405 O O . GLY A 1 188 ? 9.079 -4.781 -6.403 1.00 91.81 188 GLY A O 1
ATOM 1406 N N . LEU A 1 189 ? 7.886 -2.924 -6.843 1.00 90.56 189 LEU A N 1
ATOM 1407 C CA . LEU A 1 189 ? 7.152 -3.512 -7.965 1.00 90.56 189 LEU A CA 1
ATOM 1408 C C . LEU A 1 189 ? 7.992 -3.547 -9.244 1.00 90.56 189 LEU A C 1
ATOM 1410 O O . LEU A 1 189 ? 7.966 -4.546 -9.951 1.00 90.56 189 LEU A O 1
ATOM 1414 N N . ILE A 1 190 ? 8.771 -2.490 -9.496 1.00 95.69 190 ILE A N 1
ATOM 1415 C CA . ILE A 1 190 ? 9.595 -2.355 -10.705 1.00 95.69 190 ILE A CA 1
ATOM 1416 C C . ILE A 1 190 ? 10.688 -3.427 -10.730 1.00 95.69 190 ILE A C 1
ATOM 1418 O O . ILE A 1 190 ? 10.825 -4.145 -11.716 1.00 95.69 190 ILE A O 1
ATOM 1422 N N . LEU A 1 191 ? 11.430 -3.595 -9.630 1.00 96.69 191 LEU A N 1
ATOM 1423 C CA . LEU A 1 191 ? 12.520 -4.570 -9.583 1.00 96.69 191 LEU A CA 1
ATOM 1424 C C . LEU A 1 191 ? 12.010 -6.012 -9.576 1.00 96.69 191 LEU A C 1
ATOM 1426 O O . LEU A 1 191 ? 12.629 -6.875 -10.188 1.00 96.69 191 LEU A O 1
ATOM 1430 N N . LYS A 1 192 ? 10.872 -6.279 -8.924 1.00 93.75 192 LYS A N 1
ATOM 1431 C CA . LYS A 1 192 ? 10.264 -7.616 -8.927 1.00 93.75 192 LYS A CA 1
ATOM 1432 C C . LYS A 1 192 ? 9.667 -7.983 -10.286 1.00 93.75 192 LYS A C 1
ATOM 1434 O O . LYS A 1 192 ? 9.681 -9.150 -10.648 1.00 93.75 192 LYS A O 1
ATOM 1439 N N . TRP A 1 193 ? 9.146 -7.011 -11.030 1.00 94.81 193 TRP A N 1
ATOM 1440 C CA . TRP A 1 193 ? 8.725 -7.227 -12.412 1.00 94.81 193 TRP A CA 1
ATOM 1441 C C . TRP A 1 193 ? 9.918 -7.589 -13.302 1.00 94.81 193 TRP A C 1
ATOM 1443 O O . TRP A 1 193 ? 9.882 -8.588 -14.012 1.00 94.81 193 TRP A O 1
ATOM 1453 N N . ALA A 1 194 ? 11.006 -6.828 -13.199 1.00 95.81 194 ALA A N 1
ATOM 1454 C CA . ALA A 1 194 ? 12.203 -7.057 -13.999 1.00 95.81 194 ALA A CA 1
ATOM 1455 C C . ALA A 1 194 ? 12.962 -8.346 -13.638 1.00 95.81 194 ALA A C 1
ATOM 1457 O O . ALA A 1 194 ? 13.610 -8.952 -14.494 1.00 95.81 194 ALA A O 1
ATOM 1458 N N . LEU A 1 195 ? 12.919 -8.741 -12.365 1.00 96.69 195 LEU A N 1
ATOM 1459 C CA . LEU A 1 195 ? 13.554 -9.945 -11.845 1.00 96.69 195 LEU A CA 1
ATOM 1460 C C . LEU A 1 195 ? 12.658 -10.574 -10.755 1.00 96.69 195 LEU A C 1
ATOM 1462 O O . LEU A 1 195 ? 12.799 -10.235 -9.576 1.00 96.69 195 LEU A O 1
ATOM 1466 N N . PRO A 1 196 ? 11.729 -11.480 -11.113 1.00 94.44 196 PRO A N 1
ATOM 1467 C CA . PRO A 1 196 ? 10.803 -12.111 -10.163 1.00 94.44 196 PRO A CA 1
ATOM 1468 C C . PRO A 1 196 ? 11.485 -12.784 -8.964 1.00 94.44 196 PRO A C 1
ATOM 1470 O O . PRO A 1 196 ? 10.984 -12.712 -7.838 1.00 94.44 196 PRO A O 1
ATOM 1473 N N . GLU A 1 197 ? 12.658 -13.368 -9.199 1.00 95.56 197 GLU A N 1
ATOM 1474 C CA . GLU A 1 197 ? 13.520 -14.060 -8.242 1.00 95.56 197 GLU A CA 1
ATOM 1475 C C . GLU A 1 197 ? 14.480 -13.131 -7.470 1.00 95.56 197 GLU A C 1
ATOM 1477 O O . GLU A 1 197 ? 15.393 -13.596 -6.795 1.00 95.56 197 GLU A O 1
ATOM 1482 N N . VAL A 1 198 ? 14.306 -11.804 -7.529 1.00 96.19 198 VAL A N 1
ATOM 1483 C CA . VAL A 1 198 ? 15.225 -10.820 -6.911 1.00 96.19 198 VAL A CA 1
ATOM 1484 C C . VAL A 1 198 ? 15.472 -11.027 -5.406 1.00 96.19 198 VAL A C 1
ATOM 1486 O O . VAL A 1 198 ? 16.500 -10.588 -4.895 1.00 96.19 198 VAL A O 1
ATOM 1489 N N . LEU A 1 199 ? 14.560 -11.701 -4.699 1.00 95.06 199 LEU A N 1
ATOM 1490 C CA . LEU A 1 199 ? 14.668 -12.008 -3.265 1.00 95.06 199 LEU A CA 1
ATOM 1491 C C . LEU A 1 199 ? 15.188 -13.423 -2.963 1.00 95.06 199 LEU A C 1
ATOM 1493 O O . LEU A 1 199 ? 15.410 -13.758 -1.798 1.00 95.06 199 LEU A O 1
ATOM 1497 N N . GLU A 1 200 ? 15.362 -14.278 -3.970 1.00 94.12 200 GLU A N 1
ATOM 1498 C CA . GLU A 1 200 ? 15.829 -15.644 -3.742 1.00 94.12 200 GLU A CA 1
ATOM 1499 C C . GLU A 1 200 ? 17.267 -15.641 -3.215 1.00 94.12 200 GLU A C 1
ATOM 1501 O O . GLU A 1 200 ? 18.165 -15.019 -3.781 1.00 94.12 200 GLU A O 1
ATOM 1506 N N . GLY A 1 201 ? 17.475 -16.317 -2.083 1.00 91.75 201 GLY A N 1
ATOM 1507 C CA . GLY A 1 201 ? 18.782 -16.407 -1.430 1.00 91.75 201 GLY A CA 1
ATOM 1508 C C . GLY A 1 201 ? 19.255 -15.132 -0.723 1.00 91.75 201 GLY A C 1
ATOM 1509 O O . GLY A 1 201 ? 20.342 -15.152 -0.158 1.00 91.75 201 GLY A O 1
ATOM 1510 N N . THR A 1 202 ? 18.468 -14.049 -0.704 1.00 92.94 202 THR A N 1
ATOM 1511 C CA . THR A 1 202 ? 18.882 -12.779 -0.070 1.00 92.94 202 THR A CA 1
ATOM 1512 C C . THR A 1 202 ? 18.521 -12.694 1.414 1.00 92.94 202 THR A C 1
ATOM 1514 O O . THR A 1 202 ? 19.069 -11.879 2.145 1.00 92.94 202 THR A O 1
ATOM 1517 N N . GLY A 1 203 ? 17.574 -13.517 1.878 1.00 92.31 203 GLY A N 1
ATOM 1518 C CA . GLY A 1 203 ? 17.070 -13.484 3.256 1.00 92.31 203 GLY A CA 1
ATOM 1519 C C . GLY A 1 203 ? 16.069 -12.356 3.549 1.00 92.31 203 GLY A C 1
ATOM 1520 O O . GLY A 1 203 ? 15.466 -12.353 4.624 1.00 92.31 203 GLY A O 1
ATOM 1521 N N . TYR A 1 204 ? 15.829 -11.444 2.601 1.00 92.81 204 TYR A N 1
ATOM 1522 C CA . TYR A 1 204 ? 14.854 -10.358 2.735 1.00 92.81 204 TYR A CA 1
ATOM 1523 C C . TYR A 1 204 ? 13.445 -10.788 2.313 1.00 92.81 204 TYR A C 1
ATOM 1525 O O . TYR A 1 204 ? 13.255 -11.570 1.382 1.00 92.81 204 TYR A O 1
ATOM 1533 N N . ALA A 1 205 ? 12.419 -10.247 2.977 1.00 85.62 205 ALA A N 1
ATOM 1534 C CA . ALA A 1 205 ? 11.025 -10.575 2.673 1.00 85.62 205 ALA A CA 1
ATOM 1535 C C . ALA A 1 205 ? 10.464 -9.753 1.510 1.00 85.62 205 ALA A C 1
ATOM 1537 O O . ALA A 1 205 ? 9.562 -10.196 0.794 1.00 85.62 205 ALA A O 1
ATOM 1538 N N . THR A 1 206 ? 10.961 -8.526 1.358 1.00 89.88 206 THR A N 1
ATOM 1539 C CA . THR A 1 206 ? 10.524 -7.591 0.326 1.00 89.88 206 THR A CA 1
ATOM 1540 C C . THR A 1 206 ? 11.713 -6.831 -0.239 1.00 89.88 206 THR A C 1
ATOM 1542 O O . THR A 1 206 ? 12.705 -6.590 0.444 1.00 89.88 206 THR A O 1
ATOM 1545 N N . VAL A 1 207 ? 11.586 -6.391 -1.489 1.00 92.81 207 VAL A N 1
ATOM 1546 C CA . VAL A 1 207 ? 12.590 -5.531 -2.129 1.00 92.81 207 VAL A CA 1
ATOM 1547 C C . VAL A 1 207 ? 12.713 -4.189 -1.403 1.00 92.81 207 VAL A C 1
ATOM 1549 O O . VAL A 1 207 ? 13.801 -3.639 -1.334 1.00 92.81 207 VAL A O 1
ATOM 1552 N N . ALA A 1 208 ? 11.618 -3.673 -0.834 1.00 87.81 208 ALA A N 1
ATOM 1553 C CA . ALA A 1 208 ? 11.646 -2.430 -0.066 1.00 87.81 208 ALA A CA 1
ATOM 1554 C C . ALA A 1 208 ? 12.476 -2.571 1.219 1.00 87.81 208 ALA A C 1
ATOM 1556 O O . ALA A 1 208 ? 13.271 -1.692 1.521 1.00 87.81 208 ALA A O 1
ATOM 1557 N N . GLU A 1 209 ? 12.325 -3.689 1.937 1.00 89.56 209 GLU A N 1
ATOM 1558 C CA . GLU A 1 209 ? 13.145 -4.001 3.114 1.00 89.56 209 GLU A CA 1
ATOM 1559 C C . GLU A 1 209 ? 14.628 -4.136 2.742 1.00 89.56 209 GLU A C 1
ATOM 1561 O O . GLU A 1 209 ? 15.478 -3.583 3.434 1.00 89.56 209 GLU A O 1
ATOM 1566 N N . MET A 1 210 ? 14.928 -4.832 1.639 1.00 94.94 210 MET A N 1
ATOM 1567 C CA . MET A 1 210 ? 16.296 -4.970 1.128 1.00 94.94 210 MET A CA 1
ATOM 1568 C C . MET A 1 210 ? 16.899 -3.608 0.768 1.00 94.94 210 MET A C 1
ATOM 1570 O O . MET A 1 210 ? 17.992 -3.300 1.217 1.00 94.94 210 MET A O 1
ATOM 1574 N N . ALA A 1 211 ? 16.170 -2.762 0.035 1.00 92.38 211 ALA A N 1
ATOM 1575 C CA . ALA A 1 211 ? 16.630 -1.425 -0.344 1.00 92.38 211 ALA A CA 1
ATOM 1576 C C . ALA A 1 211 ? 16.856 -0.494 0.862 1.00 92.38 211 ALA A C 1
ATOM 1578 O O . ALA A 1 211 ? 17.749 0.343 0.827 1.00 92.38 211 ALA A O 1
ATOM 1579 N N . GLU A 1 212 ? 16.065 -0.634 1.929 1.00 89.69 212 GLU A N 1
ATOM 1580 C CA . GLU A 1 212 ? 16.215 0.169 3.149 1.00 89.69 212 GLU A CA 1
ATOM 1581 C C . GLU A 1 212 ? 17.403 -0.287 4.010 1.00 89.69 212 GLU A C 1
ATOM 1583 O O . GLU A 1 212 ? 18.097 0.540 4.597 1.00 89.69 212 GLU A O 1
ATOM 1588 N N . ARG A 1 213 ? 17.630 -1.602 4.113 1.00 92.69 213 ARG A N 1
ATOM 1589 C CA . ARG A 1 213 ? 18.656 -2.176 5.000 1.00 92.69 213 ARG A CA 1
ATOM 1590 C C . ARG A 1 213 ? 20.015 -2.351 4.340 1.00 92.69 213 ARG A C 1
ATOM 1592 O O . ARG A 1 213 ? 21.031 -2.255 5.020 1.00 92.69 213 ARG A O 1
ATOM 1599 N N . GLU A 1 214 ? 20.022 -2.630 3.046 1.00 94.88 214 GLU A N 1
ATOM 1600 C CA . GLU A 1 214 ? 21.216 -2.917 2.260 1.00 94.88 214 GLU A CA 1
ATOM 1601 C C . GLU A 1 214 ? 21.046 -2.340 0.843 1.00 94.88 214 GLU A C 1
ATOM 1603 O O . GLU A 1 214 ? 20.848 -3.077 -0.127 1.00 94.88 214 GLU A O 1
ATOM 1608 N N . PRO A 1 215 ? 21.083 -1.000 0.714 1.00 92.62 215 PRO A N 1
ATOM 1609 C CA . PRO A 1 215 ? 20.830 -0.302 -0.550 1.00 92.62 215 PRO A CA 1
ATOM 1610 C C . PRO A 1 215 ? 21.782 -0.719 -1.681 1.00 92.62 215 PRO A C 1
ATOM 1612 O O . PRO A 1 215 ? 21.385 -0.715 -2.844 1.00 92.62 215 PRO A O 1
ATOM 1615 N N . ASP A 1 216 ? 22.999 -1.148 -1.339 1.00 94.62 216 ASP A N 1
ATOM 1616 C CA . ASP A 1 216 ? 24.027 -1.585 -2.290 1.00 94.62 216 ASP A CA 1
ATOM 1617 C C . ASP A 1 216 ? 23.964 -3.093 -2.613 1.00 94.62 216 ASP A C 1
ATOM 1619 O O . ASP A 1 216 ? 24.867 -3.636 -3.256 1.00 94.62 216 ASP A O 1
ATOM 1623 N N . HIS A 1 217 ? 22.912 -3.804 -2.181 1.00 96.44 217 HIS A N 1
ATOM 1624 C CA . HIS A 1 217 ? 22.807 -5.247 -2.392 1.00 96.44 217 HIS A CA 1
ATOM 1625 C C . HIS A 1 217 ? 22.832 -5.593 -3.903 1.00 96.44 217 HIS A C 1
ATOM 1627 O O . HIS A 1 217 ? 21.984 -5.106 -4.663 1.00 96.44 217 HIS A O 1
ATOM 1633 N N . PRO A 1 218 ? 23.709 -6.508 -4.374 1.00 96.06 218 PRO A N 1
ATOM 1634 C CA . PRO A 1 218 ? 23.908 -6.776 -5.806 1.00 96.06 218 PRO A CA 1
ATOM 1635 C C . PRO A 1 218 ? 22.649 -7.200 -6.576 1.00 96.06 218 PRO A C 1
ATOM 1637 O O . PRO A 1 218 ? 22.548 -6.990 -7.786 1.00 96.06 218 PRO A O 1
ATOM 1640 N N . ALA A 1 219 ? 21.670 -7.808 -5.895 1.00 96.88 219 ALA A N 1
ATOM 1641 C CA . ALA A 1 219 ? 20.398 -8.173 -6.521 1.00 96.88 219 ALA A CA 1
ATOM 1642 C C . ALA A 1 219 ? 19.579 -6.952 -6.976 1.00 96.88 219 ALA A C 1
ATOM 1644 O O . ALA A 1 219 ? 18.882 -7.058 -7.983 1.00 96.88 219 ALA A O 1
ATOM 1645 N N . LEU A 1 220 ? 19.686 -5.807 -6.287 1.00 97.38 220 LEU A N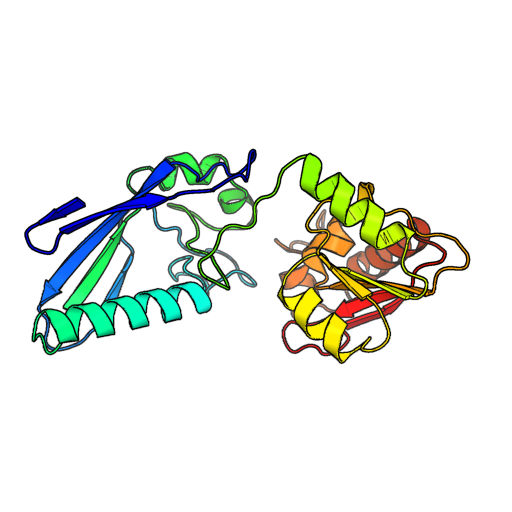 1
ATOM 1646 C CA . LEU A 1 220 ? 18.991 -4.571 -6.662 1.00 97.38 220 LEU A CA 1
ATOM 1647 C C . LEU A 1 220 ? 19.550 -4.018 -7.976 1.00 97.38 220 LEU A C 1
ATOM 1649 O O . LEU A 1 220 ? 18.790 -3.799 -8.917 1.00 97.38 220 LEU A O 1
ATOM 1653 N N . ALA A 1 221 ? 20.879 -3.902 -8.080 1.00 96.50 221 ALA A N 1
ATOM 1654 C CA . ALA A 1 221 ? 21.561 -3.494 -9.310 1.00 96.50 221 ALA A CA 1
ATOM 1655 C C . ALA A 1 221 ? 21.252 -4.447 -10.474 1.00 96.50 221 ALA A C 1
ATOM 1657 O O . ALA A 1 221 ? 20.865 -4.011 -11.555 1.00 96.50 221 ALA A O 1
ATOM 1658 N N . ARG A 1 222 ? 21.320 -5.765 -10.243 1.00 97.31 222 ARG A N 1
ATOM 1659 C CA . ARG A 1 222 ? 20.982 -6.774 -11.261 1.00 97.31 222 ARG A CA 1
ATOM 1660 C C . ARG A 1 222 ? 19.535 -6.659 -11.748 1.00 97.31 222 ARG A C 1
ATOM 1662 O O . ARG A 1 222 ? 19.279 -6.834 -12.939 1.00 97.31 222 ARG A O 1
ATOM 1669 N N . ALA A 1 223 ? 18.592 -6.404 -10.843 1.00 97.81 223 ALA A N 1
ATOM 1670 C CA . ALA A 1 223 ? 17.189 -6.226 -11.196 1.00 97.81 223 ALA A CA 1
ATOM 1671 C C . ALA A 1 223 ? 16.957 -4.918 -11.969 1.00 97.81 223 ALA A C 1
ATOM 1673 O O . ALA A 1 223 ? 16.196 -4.918 -12.933 1.00 97.81 223 ALA A O 1
ATOM 1674 N N . LEU A 1 224 ? 17.647 -3.831 -11.609 1.00 97.88 224 LEU A N 1
ATOM 1675 C CA . LEU A 1 224 ? 17.583 -2.567 -12.346 1.00 97.88 224 LEU A CA 1
ATOM 1676 C C . LEU A 1 224 ? 18.136 -2.716 -13.771 1.00 97.88 224 LEU A C 1
ATOM 1678 O O . LEU A 1 224 ? 17.487 -2.300 -14.726 1.00 97.88 224 LEU A O 1
ATOM 1682 N N . GLU A 1 225 ? 19.269 -3.400 -13.932 1.00 97.62 225 GLU A N 1
ATOM 1683 C CA . GLU A 1 225 ? 19.842 -3.727 -15.244 1.00 97.62 225 GLU A CA 1
ATOM 1684 C C . GLU A 1 225 ? 18.883 -4.559 -16.105 1.00 97.62 225 GLU A C 1
ATOM 1686 O O . GLU A 1 225 ? 18.728 -4.326 -17.305 1.00 97.62 225 GLU A O 1
ATOM 1691 N N . ARG A 1 226 ? 18.191 -5.532 -15.499 1.00 97.62 226 ARG A N 1
ATOM 1692 C CA . ARG A 1 226 ? 17.143 -6.307 -16.181 1.00 97.62 226 ARG A CA 1
ATOM 1693 C C . ARG A 1 226 ? 15.979 -5.425 -16.616 1.00 97.62 226 ARG A C 1
ATOM 1695 O O . ARG A 1 226 ? 15.519 -5.569 -17.747 1.00 97.62 226 ARG A O 1
ATOM 1702 N N . ALA A 1 227 ? 15.554 -4.500 -15.760 1.00 96.69 227 ALA A N 1
ATOM 1703 C CA . ALA A 1 227 ? 14.489 -3.557 -16.072 1.00 96.69 227 ALA A CA 1
ATOM 1704 C C . ALA A 1 227 ? 14.896 -2.679 -17.264 1.00 96.69 227 ALA A C 1
ATOM 1706 O O . ALA A 1 227 ? 14.125 -2.518 -18.209 1.00 96.69 227 ALA A O 1
ATOM 1707 N N . LYS A 1 228 ? 16.142 -2.185 -17.264 1.00 96.75 228 LYS A N 1
ATOM 1708 C CA . LYS A 1 228 ? 16.677 -1.353 -18.343 1.00 96.75 228 LYS A CA 1
ATOM 1709 C C . LYS A 1 228 ? 16.755 -2.102 -19.667 1.00 96.75 228 LYS A C 1
ATOM 1711 O O . LYS A 1 228 ? 16.434 -1.542 -20.706 1.00 96.75 228 LYS A O 1
ATOM 1716 N N . ARG A 1 229 ? 17.119 -3.386 -19.650 1.00 96.12 229 ARG A N 1
ATOM 1717 C CA . ARG A 1 229 ? 17.104 -4.229 -20.860 1.00 96.12 229 ARG A CA 1
ATOM 1718 C C . ARG A 1 229 ? 15.698 -4.473 -21.398 1.00 96.12 229 ARG A C 1
ATOM 1720 O O . ARG A 1 229 ? 15.544 -4.582 -22.609 1.00 96.12 229 ARG A O 1
ATOM 1727 N N . ALA A 1 230 ? 14.700 -4.575 -20.522 1.00 94.31 230 ALA A N 1
ATOM 1728 C CA . ALA A 1 230 ? 13.307 -4.721 -20.934 1.00 94.31 230 ALA A CA 1
ATOM 1729 C C . ALA A 1 230 ? 12.754 -3.432 -21.567 1.00 94.31 230 ALA A C 1
ATOM 1731 O O . ALA A 1 230 ? 11.945 -3.506 -22.486 1.00 94.31 230 ALA A O 1
ATOM 1732 N N . LEU A 1 231 ? 13.222 -2.261 -21.118 1.00 94.00 231 LEU A N 1
ATOM 1733 C CA . LEU A 1 231 ? 12.831 -0.948 -21.640 1.00 94.00 231 LEU A CA 1
ATOM 1734 C C . LEU A 1 231 ? 14.071 -0.124 -22.048 1.00 94.00 231 LEU A C 1
ATOM 1736 O O . LEU A 1 231 ? 14.433 0.838 -21.366 1.00 94.00 231 LEU A O 1
ATOM 1740 N N . PRO A 1 232 ? 14.743 -0.477 -23.161 1.00 93.69 232 PRO A N 1
ATOM 1741 C CA . PRO A 1 232 ? 16.071 0.049 -23.499 1.00 93.69 232 PRO A CA 1
ATOM 1742 C C . PRO A 1 232 ? 16.104 1.563 -23.745 1.00 93.69 232 PRO A C 1
ATOM 1744 O O . PRO A 1 232 ? 17.116 2.209 -23.477 1.00 93.69 232 PRO A O 1
ATOM 1747 N N . HIS A 1 233 ? 14.997 2.136 -24.221 1.00 93.56 233 HIS A N 1
ATOM 1748 C CA . HIS A 1 233 ? 14.869 3.564 -24.535 1.00 93.56 233 HIS A CA 1
ATOM 1749 C C . HIS A 1 233 ? 14.220 4.381 -23.408 1.00 93.56 233 HIS A C 1
ATOM 1751 O O . HIS A 1 233 ? 14.015 5.582 -23.552 1.00 93.56 233 HIS A O 1
ATOM 1757 N N . THR A 1 234 ? 13.915 3.751 -22.273 1.00 95.75 234 THR A N 1
ATOM 1758 C CA . THR A 1 234 ? 13.216 4.377 -21.146 1.00 95.75 234 THR A CA 1
ATOM 1759 C C . THR A 1 234 ? 14.176 4.572 -19.983 1.00 95.75 234 THR A C 1
ATOM 1761 O O . THR A 1 234 ? 14.947 3.673 -19.644 1.00 95.75 234 THR A O 1
ATOM 1764 N N . ARG A 1 235 ? 14.143 5.744 -19.345 1.00 97.31 235 ARG A N 1
ATOM 1765 C CA . ARG A 1 235 ? 14.864 5.977 -18.082 1.00 97.31 235 ARG A CA 1
ATOM 1766 C C . ARG A 1 235 ? 14.116 5.314 -16.937 1.00 97.31 235 ARG A C 1
ATOM 1768 O O . ARG A 1 235 ? 12.912 5.507 -16.802 1.00 97.31 235 ARG A O 1
ATOM 1775 N N . ILE A 1 236 ? 14.803 4.567 -16.092 1.00 97.94 236 ILE A N 1
ATOM 1776 C CA . ILE A 1 236 ? 14.203 3.921 -14.926 1.00 97.94 236 ILE A CA 1
ATOM 1777 C C . ILE A 1 236 ? 14.675 4.659 -13.692 1.00 97.94 236 ILE A C 1
ATOM 1779 O O . ILE A 1 236 ? 15.867 4.706 -13.437 1.00 97.94 236 ILE A O 1
ATOM 1783 N N . VAL A 1 237 ? 13.746 5.227 -12.928 1.00 97.94 237 VAL A N 1
ATOM 1784 C CA . VAL A 1 237 ? 14.043 6.068 -11.765 1.00 97.94 237 VAL A CA 1
ATOM 1785 C C . VAL A 1 237 ? 13.347 5.487 -10.543 1.00 97.94 237 VAL A C 1
ATOM 1787 O O . VAL A 1 237 ? 12.130 5.582 -10.378 1.00 97.94 237 VAL A O 1
ATOM 1790 N N . LEU A 1 238 ? 14.124 4.856 -9.673 1.00 97.56 238 LEU A N 1
ATOM 1791 C CA . LEU A 1 238 ? 13.636 4.317 -8.414 1.00 97.56 238 LEU A CA 1
ATOM 1792 C C . LEU A 1 238 ? 13.753 5.386 -7.338 1.00 97.56 238 LEU A C 1
ATOM 1794 O O . LEU A 1 238 ? 14.797 6.019 -7.205 1.00 97.56 238 LEU A O 1
ATOM 1798 N N . ILE A 1 239 ? 12.695 5.573 -6.558 1.00 95.31 239 ILE A N 1
ATOM 1799 C CA . ILE A 1 239 ? 12.646 6.588 -5.503 1.00 95.31 239 ILE A CA 1
ATOM 1800 C C . ILE A 1 239 ? 12.426 5.960 -4.129 1.00 95.31 239 ILE A C 1
ATOM 1802 O O . ILE A 1 239 ? 11.809 4.898 -3.994 1.00 95.31 239 ILE A O 1
ATOM 1806 N N . ASN A 1 240 ? 12.877 6.667 -3.100 1.00 90.56 240 ASN A N 1
ATOM 1807 C CA . ASN A 1 240 ? 12.514 6.415 -1.714 1.00 90.56 240 ASN A CA 1
ATOM 1808 C C . ASN A 1 240 ? 11.126 6.993 -1.394 1.00 90.56 240 ASN A C 1
ATOM 1810 O O . ASN A 1 240 ? 10.535 7.757 -2.162 1.00 90.56 240 ASN A O 1
ATOM 1814 N N . ARG A 1 241 ? 10.579 6.643 -0.222 1.00 85.25 241 ARG A N 1
ATOM 1815 C CA . ARG A 1 241 ? 9.259 7.137 0.219 1.00 85.25 241 ARG A CA 1
ATOM 1816 C C . ARG A 1 241 ? 9.219 8.648 0.474 1.00 85.25 241 ARG A C 1
ATOM 1818 O O . ARG A 1 241 ? 8.130 9.217 0.475 1.00 85.25 241 ARG A O 1
ATOM 1825 N N . ASP A 1 242 ? 10.372 9.272 0.692 1.00 83.31 242 ASP A N 1
ATOM 1826 C CA . ASP A 1 242 ? 10.528 10.722 0.838 1.00 83.31 242 ASP A CA 1
ATOM 1827 C C . ASP A 1 242 ? 10.697 11.457 -0.506 1.00 83.31 242 ASP A C 1
ATOM 1829 O O . ASP A 1 242 ? 10.675 12.685 -0.533 1.00 83.31 242 ASP A O 1
ATOM 1833 N N . GLY A 1 243 ? 10.805 10.717 -1.616 1.00 81.56 243 GLY A N 1
ATOM 1834 C CA . GLY A 1 243 ? 10.965 11.259 -2.964 1.00 81.56 243 GLY A CA 1
ATOM 1835 C C . GLY A 1 243 ? 12.405 11.447 -3.419 1.00 81.56 243 GLY A C 1
ATOM 1836 O O . GLY A 1 243 ? 12.610 11.837 -4.567 1.00 81.56 243 GLY A O 1
ATOM 1837 N N . SER A 1 244 ? 13.394 11.161 -2.567 1.00 89.62 244 SER A N 1
ATOM 1838 C CA . SER A 1 244 ? 14.793 11.120 -2.995 1.00 89.62 244 SER A CA 1
ATOM 1839 C C . SER A 1 244 ? 15.008 10.006 -4.026 1.00 89.62 244 SER A C 1
ATOM 1841 O O . SER A 1 244 ? 14.378 8.945 -3.956 1.00 89.62 244 SER A O 1
ATOM 1843 N N . ILE A 1 245 ? 15.874 10.256 -5.011 1.00 94.44 245 ILE A N 1
ATOM 1844 C CA . ILE A 1 245 ? 16.234 9.248 -6.015 1.00 94.44 245 ILE A CA 1
ATOM 1845 C C . ILE A 1 245 ? 17.121 8.208 -5.335 1.00 94.44 245 ILE A C 1
ATOM 1847 O O . ILE A 1 245 ? 18.154 8.541 -4.761 1.00 94.44 245 ILE A O 1
ATOM 1851 N N . PHE A 1 246 ? 16.680 6.956 -5.397 1.00 92.19 246 PHE A N 1
ATOM 1852 C CA . PHE A 1 246 ? 17.372 5.801 -4.848 1.00 92.19 246 PHE A CA 1
ATOM 1853 C C . PHE A 1 246 ? 18.341 5.194 -5.871 1.00 92.19 246 PHE A C 1
ATOM 1855 O O . PHE A 1 246 ? 19.521 5.040 -5.581 1.00 92.19 246 PHE A O 1
ATOM 1862 N N . MET A 1 247 ? 17.858 4.876 -7.076 1.00 94.56 247 MET A N 1
ATOM 1863 C CA . MET A 1 247 ? 18.672 4.341 -8.175 1.00 94.56 247 MET A CA 1
ATOM 1864 C C . MET A 1 247 ? 18.126 4.824 -9.522 1.00 94.56 247 MET A C 1
ATOM 1866 O O . MET A 1 247 ? 16.922 5.059 -9.646 1.00 94.56 247 MET A O 1
ATOM 1870 N N . GLU A 1 248 ? 18.981 4.915 -10.541 1.00 95.81 248 GLU A N 1
ATOM 1871 C CA . GLU A 1 248 ? 18.581 5.273 -11.906 1.00 95.81 248 GLU A CA 1
ATOM 1872 C C . GLU A 1 248 ? 19.355 4.467 -12.966 1.00 95.81 248 GLU A C 1
ATOM 1874 O O . GLU A 1 248 ? 20.521 4.140 -12.740 1.00 95.81 248 GLU A O 1
ATOM 1879 N N . ALA A 1 249 ? 18.706 4.146 -14.097 1.00 94.31 249 ALA A N 1
ATOM 1880 C CA . ALA A 1 249 ? 19.309 3.493 -15.270 1.00 94.31 249 ALA A CA 1
ATOM 1881 C C . ALA A 1 249 ? 18.696 3.933 -16.611 1.00 94.31 249 ALA A C 1
ATOM 1883 O O . ALA A 1 249 ? 17.484 4.234 -16.696 1.00 94.31 249 ALA A O 1
#

Mean predicted aligned error: 9.87 Å

Sequence (249 aa):
QGHDGWCRAVKDGGDHQFDITHGLEIEARARAAPETGMVPGPGIGVVARGGLCAARGKPAISRSAREQIREAMEEGLKEAGLEGAVVELCIPRGLEAARQTLNPRVGVHEGLSVLGSTGFVEPWNEHMGQDVAQGLVDAERVVATTGRVGLRFSRILFPRHQAVLVGSHLDRLHFRAEQDSVLCGLPGLILKWALPEVLEGTGYATVAEMAEREPDHPALARALERAKRALPHTRIVLINRDGSIFMEA

pLDDT: mean 89.79, std 9.11, range [50.34, 98.19]

Nearest PDB structures (foldseek):
  1sr8-assembly1_A  TM=8.760E-01  e=5.053E-16  Archaeoglobus fulgidus DSM 4304
  2zy5-assembly1_F  TM=3.245E-01  e=4.282E+00  Alcaligenes faecalis subsp. faecalis
  3v1k-assembly1_A  TM=1.607E-01  e=1.804E+00  Paraburkholderia xenovorans LB400
  2og1-assembly1_A  TM=1.335E-01  e=1.499E+00  Paraburkholderia xenovorans LB400

Foldseek 3Di:
DDDDQKDKDFDDLDLQPPPLRHRFIKMKGKDADLAAEEDEDAQFWAACDPPAQDDHRDTLEHPQNVVVVVVVQVVVCVVVVGNYIYMYMYGPCFQVSCVVDCCVLLGIHRGDHRDDNPPHNDNDDPVVLVVLLVLQAPWLAAEEEADDLFQVLCCVVPVVHHYGYPHLVVVSDDHDLNGNAEHTYALFRLLCVLPVCLCPPVPDSTPSRCCVPPVPPVSSVVSQVSSCVVVVSYKYFHADSVSHTSDID